Protein 6SWZ (pdb70)

Sequence (216 aa):
GAFGLVGRINARYSELGGPASWLGYPTSSELKTPDGRGRFVTFEHGSIYWTATTGPWEIPGDMLAAWGTQDYEKGSLGYPTGAAVEYNGGLRQQFEGGYVFRTSNNNQSYWVRGEISKKYAEDGIFAQLGFPTGNEKLINGGAFQEFEEKGNIYWSASTGAHVILHGDIFDAWGAKGWEQGEYGFPTSDQTAITAGGQTIDFQNGTIRQVNGRIEESR

Solvent-accessible surface area: 10144 Å² total; per-residue (Å²): 104,110,86,68,26,90,55,117,3,61,45,39,14,80,128,49,43,8,60,99,17,116,0,9,129,11,68,14,59,58,69,156,4,98,68,62,103,0,69,35,1,40,9,93,109,6,2,0,13,52,1,73,119,23,7,20,57,8,0,8,32,50,0,31,61,7,0,18,100,21,68,71,16,95,17,81,0,9,4,1,51,15,28,23,83,128,37,75,60,5,35,62,0,83,2,85,22,9,33,0,2,74,4,74,101,114,81,22,42,12,0,49,37,86,2,5,140,30,6,48,89,154,39,10,38,75,62,0,2,5,3,71,18,37,25,94,130,44,123,54,14,2,30,0,62,2,82,100,0,6,0,6,70,6,93,96,18,28,12,32,0,0,39,93,34,77,4,32,87,17,0,10,83,84,28,112,23,92,25,92,0,7,12,0,54,32,28,14,66,76,55,128,108,71,2,45,22,1,63,8,82,87,16,43,0,92,31,42,126,64,168,59,81,82,68,132

Nearest PDB structures (foldseek):
  6swz-assembly1_AAA  TM=1.005E+00  e=2.389E-44  Corynebacterium glutamicum
  6sx4-assembly2_BBB  TM=9.935E-01  e=5.314E-40  Corynebacterium glutamicum
  6sx4-assembly4_DDD  TM=9.930E-01  e=1.171E-39  Corynebacterium glutamicum
  1hxn-assembly1_A  TM=1.941E-01  e=7.232E-03  Oryctolagus cuniculus

B-factor: mean 40.19, std 11.4, range [16.93, 102.9]

Foldseek 3Di:
DDEDEDDQQVVVCVVQVHCVHPQHHWPAYWAADPVNFKIKTHGPFWIWIDGPPQTIETDGNQLQVQCPVQPHLVGQQHAWNAYFDCDPCWTWTHGPFAIWIQANVRHIHTEGDQQRVVCPDPPNCVQFPAWPYYWDADVQGIKTHGPFWIWTAHPVQTTETDGPDDQQVVCVVQPNQVGPQHDWNYHWDADPQGKIKTHGPRWIWIAHPNDIDIDD

Radius of gyration: 20.75 Å; Cα contacts (8 Å, |Δi|>4): 482; chains: 1; bounding box: 26×59×54 Å

Secondary structure (P-SEA, 3-state):
cbbbbbcaaaaaaaaacccccccccccccccccccccccccccccccccccccccbbbbcaaaaaaaacccccccccccccccccccccbbbbbccccccccccccbbbbbbcaaaaaaaccccccccccccccccccccccccccccccccccccccbbbbbccaaaaaaaaaccccccccccccccccccccccccccccbbbbbcccbbbbcc

Structure (mmCIF, N/CA/C/O backbone):
data_6SWZ
#
_entry.id   6SWZ
#
_cell.length_a   48.000
_cell.length_b   57.670
_cell.length_c   83.400
_cell.angle_alpha   90.000
_cell.angle_beta   90.000
_cell.angle_gamma   90.000
#
_symmetry.space_group_name_H-M   'P 21 21 21'
#
loop_
_entity.id
_entity.type
_entity.pdbx_description
1 polymer 'Protein PS1'
2 non-polymer GLYCEROL
3 water water
#
loop_
_atom_site.group_PDB
_atom_site.id
_atom_site.type_symbol
_atom_site.label_atom_id
_atom_site.label_alt_id
_atom_site.label_comp_id
_atom_site.label_asym_id
_atom_site.label_entity_id
_atom_site.label_seq_id
_atom_site.pdbx_PDB_ins_code
_atom_site.Cartn_x
_atom_site.Cartn_y
_atom_site.Cartn_z
_atom_site.occupancy
_atom_site.B_iso_or_equiv
_atom_site.auth_seq_id
_atom_site.auth_comp_id
_atom_site.auth_asym_id
_atom_site.auth_atom_id
_atom_site.pdbx_PDB_model_num
ATOM 1 N N . GLY A 1 37 ? 26.769 70.768 31.038 1.000 90.740 442 GLY AAA N 1
ATOM 2 C CA . GLY A 1 37 ? 26.854 70.109 29.709 1.000 89.710 442 GLY AAA CA 1
ATOM 3 C C . GLY A 1 37 ? 25.472 69.904 29.122 1.000 92.150 442 GLY AAA C 1
ATOM 4 O O . GLY A 1 37 ? 24.622 69.351 29.835 1.000 91.520 442 GLY AAA O 1
ATOM 8 N N . ALA A 1 38 ? 25.250 70.362 27.883 1.000 93.150 443 ALA AAA N 1
ATOM 9 C CA . ALA A 1 38 ? 23.971 70.245 27.142 1.000 86.110 443 ALA AAA CA 1
ATOM 10 C C . ALA A 1 38 ? 23.885 68.851 26.505 1.000 89.870 443 ALA AAA C 1
ATOM 11 O O . ALA A 1 38 ? 24.879 68.432 25.879 1.000 82.870 443 ALA AAA O 1
ATOM 18 N N . PHE A 1 39 ? 22.761 68.147 26.710 1.000 93.910 444 PHE AAA N 1
ATOM 19 C CA . PHE A 1 39 ? 22.408 66.846 26.069 1.000 90.970 444 PHE AAA CA 1
ATOM 20 C C . PHE A 1 39 ? 20.906 66.851 25.713 1.000 90.410 444 PHE AAA C 1
ATOM 21 O O . PHE A 1 39 ? 20.052 67.267 26.544 1.000 90.560 444 PHE AAA O 1
ATOM 38 N N . GLY A 1 40 ? 20.588 66.415 24.490 1.000 84.020 445 GLY AAA N 1
ATOM 39 C CA . GLY A 1 40 ? 19.214 66.273 23.966 1.000 75.070 445 GLY AAA CA 1
ATOM 40 C C . GLY A 1 40 ? 18.868 64.808 23.771 1.000 71.490 445 GLY AAA C 1
ATOM 41 O O . GLY A 1 40 ? 19.557 64.136 22.982 1.000 74.370 445 GLY AAA O 1
ATOM 45 N N . LEU A 1 41 ? 17.847 64.322 24.478 1.000 69.360 446 LEU AAA N 1
ATOM 46 C CA . LEU A 1 41 ? 17.477 62.882 24.543 1.000 59.410 446 LEU AAA CA 1
ATOM 47 C C . LEU A 1 41 ? 16.351 62.607 23.549 1.000 57.330 446 LEU AAA C 1
ATOM 48 O O . LEU A 1 41 ? 15.709 63.573 23.125 1.000 60.940 446 LEU AAA O 1
ATOM 64 N N . VAL A 1 42 ? 16.121 61.333 23.227 1.000 57.720 447 VAL AAA N 1
ATOM 65 C CA . VAL A 1 42 ? 15.121 60.872 22.218 1.000 56.730 447 VAL AAA CA 1
ATOM 66 C C . VAL A 1 42 ? 14.288 59.704 22.776 1.000 58.500 447 VAL AAA C 1
ATOM 67 O O . VAL A 1 42 ? 14.677 59.104 23.827 1.000 56.910 447 VAL AAA O 1
ATOM 80 N N . GLY A 1 43 ? 13.184 59.417 22.068 1.000 48.870 448 GLY AAA N 1
ATOM 81 C CA . GLY A 1 43 ? 12.362 58.199 22.152 1.000 42.580 448 GLY AAA CA 1
ATOM 82 C C . GLY A 1 43 ? 11.870 57.921 23.555 1.000 41.440 448 GLY AAA C 1
ATOM 83 O O . GLY A 1 43 ? 11.614 58.866 24.321 1.000 40.010 448 GLY AAA O 1
ATOM 87 N N . ARG A 1 44 ? 11.769 56.648 23.905 1.000 40.410 449 ARG AAA N 1
ATOM 88 C CA . ARG A 1 44 ? 11.030 56.235 25.120 1.000 42.060 449 ARG AAA CA 1
ATOM 89 C C . ARG A 1 44 ? 11.828 56.585 26.382 1.000 39.630 449 ARG AAA C 1
ATOM 90 O O . ARG A 1 44 ? 11.192 56.802 27.436 1.000 40.140 449 ARG AAA O 1
ATOM 111 N N . ILE A 1 45 ? 13.154 56.734 26.282 1.000 40.680 450 ILE AAA N 1
ATOM 112 C CA . ILE A 1 45 ? 14.008 57.126 27.442 1.000 39.380 450 ILE AAA CA 1
ATOM 113 C C . ILE A 1 45 ? 13.729 58.588 27.785 1.000 39.720 450 ILE AAA C 1
ATOM 114 O O . ILE A 1 45 ? 13.506 58.909 28.980 1.000 37.040 450 ILE AAA O 1
ATOM 130 N N . ASN A 1 46 ? 13.698 59.449 26.773 1.000 37.500 451 ASN AAA N 1
ATOM 131 C CA . ASN A 1 46 ? 13.349 60.876 26.981 1.000 39.120 451 ASN AAA CA 1
ATOM 132 C C . ASN A 1 46 ? 11.935 60.951 27.570 1.000 36.400 4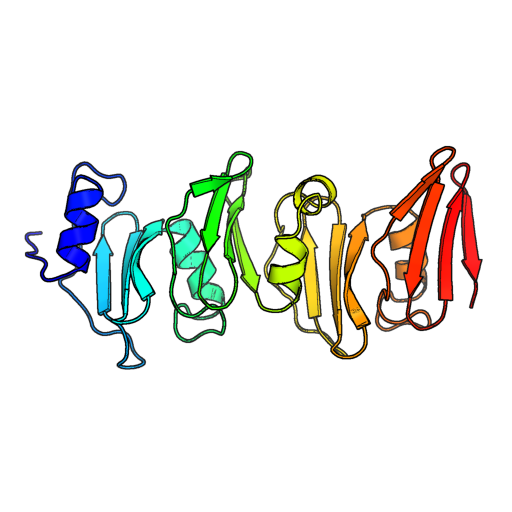51 ASN AAA C 1
ATOM 133 O O . ASN A 1 46 ? 11.701 61.714 28.541 1.000 39.470 451 ASN AAA O 1
ATOM 144 N N . ALA A 1 47 ? 11.011 60.171 27.007 1.000 36.780 452 ALA AAA N 1
ATOM 145 C CA . ALA A 1 47 ? 9.632 60.011 27.524 1.000 35.140 452 ALA AAA CA 1
ATOM 146 C C . ALA A 1 47 ? 9.691 59.732 29.034 1.000 37.340 452 ALA AAA C 1
ATOM 147 O O . ALA A 1 47 ? 9.088 60.494 29.807 1.000 39.690 452 ALA AAA O 1
ATOM 154 N N . ARG A 1 48 ? 10.430 58.706 29.448 1.000 36.920 453 ARG AAA N 1
ATOM 155 C CA . ARG A 1 48 ? 10.474 58.293 30.876 1.000 37.950 453 ARG AAA CA 1
ATOM 156 C C . ARG A 1 48 ? 11.081 59.415 31.734 1.000 37.940 453 ARG AAA C 1
ATOM 157 O O . ARG A 1 48 ? 10.610 59.648 32.886 1.000 37.640 453 ARG AAA O 1
ATOM 178 N N . TYR A 1 49 ? 12.074 60.116 31.195 1.000 41.800 454 TYR AAA N 1
ATOM 179 C CA . TYR A 1 49 ? 12.787 61.198 31.920 1.000 39.310 454 TYR AAA CA 1
ATOM 180 C C . TYR A 1 49 ? 11.763 62.280 32.225 1.000 39.820 454 TYR AAA C 1
ATOM 181 O O . TYR A 1 49 ? 11.675 62.763 33.367 1.000 38.720 454 TYR AAA O 1
ATOM 199 N N . SER A 1 50 ? 10.983 62.617 31.209 1.000 40.270 455 SER AAA N 1
ATOM 200 C CA . SER A 1 50 ? 9.907 63.627 31.306 1.000 45.510 455 SER AAA CA 1
ATOM 201 C C . SER A 1 50 ? 8.909 63.199 32.384 1.000 47.390 455 SER AAA C 1
ATOM 202 O O . SER A 1 50 ? 8.578 64.017 33.275 1.000 38.250 455 SER AAA O 1
ATOM 210 N N . GLU A 1 51 ? 8.504 61.928 32.356 1.000 46.570 456 GLU AAA N 1
ATOM 211 C CA . GLU A 1 51 ? 7.543 61.378 33.347 1.000 48.000 456 GLU AAA CA 1
ATOM 212 C C . GLU A 1 51 ? 8.076 61.592 34.759 1.000 41.760 456 GLU AAA C 1
ATOM 213 O O . GLU A 1 51 ? 7.266 61.775 35.657 1.000 52.400 456 GLU AAA O 1
ATOM 225 N N . LEU A 1 52 ? 9.392 61.600 34.944 1.000 44.180 457 LEU AAA N 1
ATOM 226 C CA . LEU A 1 52 ? 9.997 61.691 36.296 1.000 43.310 457 LEU AAA CA 1
ATOM 227 C C . LEU A 1 52 ? 10.206 63.148 36.702 1.000 45.240 457 LEU AAA C 1
ATOM 228 O O . LEU A 1 52 ? 10.579 63.370 37.852 1.000 43.740 457 LEU AAA O 1
ATOM 244 N N . GLY A 1 53 ? 9.989 64.090 35.786 1.000 44.150 458 GLY AAA N 1
ATOM 245 C CA . GLY A 1 53 ? 10.149 65.528 36.057 1.000 44.430 458 GLY AAA CA 1
ATOM 246 C C . GLY A 1 53 ? 11.435 66.075 35.477 1.000 45.430 458 GLY AAA C 1
ATOM 247 O O . GLY A 1 53 ? 11.821 67.166 35.888 1.000 48.920 458 GLY AAA O 1
ATOM 251 N N . GLY A 1 54 ? 12.083 65.340 34.570 1.000 46.710 459 GLY AAA N 1
ATOM 252 C CA . GLY A 1 54 ? 13.377 65.709 33.959 1.000 49.620 459 GLY AAA CA 1
ATOM 253 C C . GLY A 1 54 ? 14.451 66.088 34.985 1.000 48.620 459 GLY AAA C 1
ATOM 254 O O . GLY A 1 54 ? 14.609 65.438 36.020 1.000 44.890 459 GLY AAA O 1
ATOM 258 N N . PRO A 1 55 ? 15.243 67.149 34.707 1.000 50.730 460 PRO AAA N 1
ATOM 259 C CA . PRO A 1 55 ? 16.313 67.592 35.605 1.000 53.440 460 PRO AAA CA 1
ATOM 260 C C . PRO A 1 55 ? 15.925 67.834 37.067 1.000 49.800 460 PRO AAA C 1
ATOM 261 O O . PRO A 1 55 ? 16.777 67.709 37.915 1.000 49.220 460 PRO AAA O 1
ATOM 272 N N . ALA A 1 56 ? 14.671 68.195 37.318 1.000 49.230 461 ALA AAA N 1
ATOM 273 C CA . ALA A 1 56 ? 14.159 68.442 38.681 1.000 52.020 461 ALA AAA CA 1
ATOM 274 C C . ALA A 1 56 ? 14.058 67.115 39.440 1.000 49.520 461 ALA AAA C 1
ATOM 275 O O . ALA A 1 56 ? 13.965 67.143 40.670 1.000 46.890 461 ALA AAA O 1
ATOM 282 N N . SER A 1 57 ? 14.057 65.985 38.737 1.000 51.210 462 SER AAA N 1
ATOM 283 C CA . SER A 1 57 ? 13.963 64.641 39.365 1.000 49.790 462 SER AAA CA 1
ATOM 284 C C . SER A 1 57 ? 15.259 64.337 40.127 1.000 49.090 462 SER AAA C 1
ATOM 285 O O . SER A 1 57 ? 16.244 65.090 39.960 1.000 45.420 462 SER AAA O 1
ATOM 293 N N . TRP A 1 58 ? 15.259 63.269 40.933 1.000 47.780 463 TRP AAA N 1
ATOM 294 C CA . TRP A 1 58 ? 16.458 62.793 41.674 1.000 43.460 463 TRP AAA CA 1
ATOM 295 C C . TRP A 1 58 ? 17.585 62.431 40.692 1.000 41.170 463 TRP AAA C 1
ATOM 296 O O . TRP A 1 58 ? 18.757 62.480 41.099 1.000 43.290 463 TRP AAA O 1
ATOM 317 N N . LEU A 1 59 ? 17.280 62.104 39.436 1.000 36.470 464 LEU AAA N 1
ATOM 318 C CA . LEU A 1 59 ? 18.325 61.737 38.444 1.000 37.750 464 LEU AAA CA 1
ATOM 319 C C . LEU A 1 59 ? 19.306 62.905 38.211 1.000 39.930 464 LEU AAA C 1
ATOM 320 O O . LEU A 1 59 ? 20.464 62.620 37.870 1.000 38.800 464 LEU AAA O 1
ATOM 336 N N . GLY A 1 60 ? 18.865 64.163 38.358 1.000 39.990 465 GLY AAA N 1
ATOM 337 C CA . GLY A 1 60 ? 19.589 65.358 37.887 1.000 40.300 465 GLY AAA CA 1
ATOM 338 C C . GLY A 1 60 ? 19.679 65.356 36.366 1.000 44.890 465 GLY AAA C 1
ATOM 339 O O . GLY A 1 60 ? 18.896 64.631 35.735 1.000 44.770 465 GLY AAA O 1
ATOM 343 N N . TYR A 1 61 ? 20.623 66.109 35.793 1.000 43.100 466 TYR AAA N 1
ATOM 344 C CA . TYR A 1 61 ? 20.804 66.290 34.330 1.000 41.830 466 TYR AAA CA 1
ATOM 345 C C . TYR A 1 61 ? 21.386 65.035 33.699 1.000 41.740 466 TYR AAA C 1
ATOM 346 O O . TYR A 1 61 ? 22.021 64.217 34.369 1.000 44.840 466 TYR AAA O 1
ATOM 364 N N . PRO A 1 62 ? 21.190 64.872 32.377 1.000 40.870 467 PRO AAA N 1
ATOM 365 C CA . PRO A 1 62 ? 21.861 63.824 31.622 1.000 44.010 467 PRO AAA CA 1
ATOM 366 C C . PRO A 1 62 ? 23.365 64.124 31.547 1.000 46.750 467 PRO AAA C 1
ATOM 367 O O . PRO A 1 62 ? 23.738 65.267 31.562 1.000 47.870 467 PRO AAA O 1
ATOM 378 N N . THR A 1 63 ? 24.175 63.071 31.516 1.000 45.410 468 THR AAA N 1
ATOM 379 C CA . THR A 1 63 ? 25.649 63.128 31.427 1.000 43.270 468 THR AAA CA 1
ATOM 380 C C . THR A 1 63 ? 26.087 62.365 30.188 1.000 43.890 468 THR AAA C 1
ATOM 381 O O . THR A 1 63 ? 27.284 62.217 30.007 1.000 49.080 468 THR AAA O 1
ATOM 392 N N . SER A 1 64 ? 25.136 61.864 29.405 1.000 44.340 469 SER AAA N 1
ATOM 393 C CA . SER A 1 64 ? 25.391 61.196 28.109 1.000 41.460 469 SER AAA CA 1
ATOM 394 C C . SER A 1 64 ? 24.211 61.472 27.185 1.000 42.270 469 SER AAA C 1
ATOM 395 O O . SER A 1 64 ? 23.178 61.930 27.681 1.000 43.020 469 SER AAA O 1
ATOM 403 N N . SER A 1 65 ? 24.388 61.239 25.889 1.000 41.460 470 SER AAA N 1
ATOM 404 C CA . SER A 1 65 ? 23.272 61.048 24.936 1.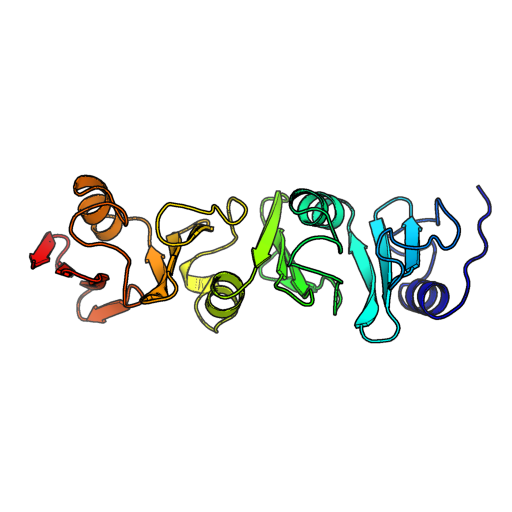000 46.150 470 SER AAA CA 1
ATOM 405 C C . SER A 1 65 ? 22.937 59.548 24.975 1.000 48.360 470 SER AAA C 1
ATOM 406 O O . SER A 1 65 ? 23.542 58.832 25.818 1.000 50.500 470 SER AAA O 1
ATOM 414 N N . GLU A 1 66 ? 21.971 59.094 24.174 1.000 48.130 471 GLU AAA N 1
ATOM 415 C CA . GLU A 1 66 ? 21.490 57.689 24.194 1.000 49.740 471 GLU AAA CA 1
ATOM 416 C C . GLU A 1 66 ? 22.600 56.784 23.686 1.000 47.270 471 GLU AAA C 1
ATOM 417 O O . GLU A 1 66 ? 23.120 57.051 22.616 1.000 47.610 471 GLU AAA O 1
ATOM 429 N N . LEU A 1 67 ? 22.922 55.747 24.446 1.000 44.570 472 LEU AAA N 1
ATOM 430 C CA . LEU A 1 67 ? 24.057 54.840 24.159 1.000 43.050 472 LEU AAA CA 1
ATOM 431 C C . LEU A 1 67 ? 23.465 53.464 23.910 1.000 43.200 472 LEU AAA C 1
ATOM 432 O O . LEU A 1 67 ? 22.377 53.188 24.469 1.000 45.010 472 LEU AAA O 1
ATOM 448 N N . LYS A 1 68 ? 24.136 52.643 23.113 1.000 40.350 473 LYS AAA N 1
ATOM 449 C CA . LYS A 1 68 ? 23.715 51.241 22.881 1.000 41.370 473 LYS AAA CA 1
ATOM 450 C C . LYS A 1 68 ? 24.310 50.385 23.989 1.000 38.700 473 LYS AAA C 1
ATOM 451 O O . LYS A 1 68 ? 25.426 50.628 24.373 1.000 44.840 473 LYS AAA O 1
ATOM 470 N N . THR A 1 69 ? 23.596 49.405 24.499 1.000 41.750 474 THR AAA N 1
ATOM 471 C CA . THR A 1 69 ? 24.198 48.440 25.446 1.000 42.420 474 THR AAA CA 1
ATOM 472 C C . THR A 1 69 ? 25.099 47.497 24.667 1.000 48.590 474 THR AAA C 1
ATOM 473 O O . THR A 1 69 ? 24.878 47.265 23.479 1.000 40.410 474 THR AAA O 1
ATOM 484 N N . PRO A 1 70 ? 26.138 46.944 25.337 1.000 52.780 475 PRO AAA N 1
ATOM 485 C CA . PRO A 1 70 ? 27.016 45.948 24.735 1.000 55.300 475 PRO AAA CA 1
ATOM 486 C C . PRO A 1 70 ? 26.290 44.874 23.913 1.000 57.870 475 PRO AAA C 1
ATOM 487 O O . PRO A 1 70 ? 26.745 44.606 22.834 1.000 65.370 475 PRO AAA O 1
ATOM 498 N N . ASP A 1 71 ? 25.169 44.337 24.406 1.000 61.460 476 ASP AAA N 1
ATOM 499 C CA . ASP A 1 71 ? 24.492 43.122 23.855 1.000 60.820 476 ASP AAA CA 1
ATOM 500 C C . ASP A 1 71 ? 23.639 43.468 22.626 1.000 63.740 476 ASP AAA C 1
ATOM 501 O O . ASP A 1 71 ? 22.912 42.579 22.135 1.000 69.070 476 ASP AAA O 1
ATOM 510 N N . GLY A 1 72 ? 23.687 44.714 22.158 1.000 61.670 477 GLY AAA N 1
ATOM 511 C CA . GLY A 1 72 ? 23.012 45.145 20.922 1.000 60.370 477 GLY AAA CA 1
ATOM 512 C C . GLY A 1 72 ? 21.498 45.037 21.000 1.000 61.840 477 GLY AAA C 1
ATOM 513 O O . GLY A 1 72 ? 20.868 45.171 19.944 1.000 68.070 477 GLY AAA O 1
ATOM 517 N N . ARG A 1 73 ? 20.925 44.827 22.188 1.000 53.510 478 ARG AAA N 1
ATOM 518 C CA . ARG A 1 73 ? 19.454 44.717 22.383 1.000 48.110 478 ARG AAA CA 1
ATOM 519 C C . ARG A 1 73 ? 18.920 46.038 22.952 1.000 45.580 478 ARG AAA C 1
ATOM 520 O O . ARG A 1 73 ? 17.818 46.408 22.609 1.000 46.200 478 ARG AAA O 1
ATOM 541 N N . GLY A 1 74 ? 19.663 46.720 23.821 1.000 40.750 479 GLY AAA N 1
ATOM 542 C CA . GLY A 1 74 ? 19.107 47.814 24.634 1.000 38.070 479 GLY AAA CA 1
ATOM 543 C C . GLY A 1 74 ? 19.707 49.167 24.305 1.000 36.420 479 GLY AAA C 1
ATOM 544 O O . GLY A 1 74 ? 20.568 49.265 23.436 1.000 37.740 479 GLY AAA O 1
ATOM 548 N N . ARG A 1 75 ? 19.232 50.188 25.002 1.000 35.050 480 ARG AAA N 1
ATOM 549 C CA . ARG A 1 75 ? 19.742 51.571 24.952 1.000 38.040 480 ARG AAA CA 1
ATOM 550 C C . ARG A 1 75 ? 19.812 52.047 26.393 1.000 35.820 480 ARG AAA C 1
ATOM 551 O O . ARG A 1 75 ? 19.049 51.508 27.210 1.000 34.700 480 ARG AAA O 1
ATOM 572 N N . PHE A 1 76 ? 20.680 53.005 26.702 1.000 34.780 481 PHE AAA N 1
ATOM 573 C CA . PHE A 1 76 ? 20.660 53.635 28.037 1.000 33.640 481 PHE AAA CA 1
ATOM 574 C C . PHE A 1 76 ? 21.165 55.063 27.945 1.000 33.450 481 PHE AAA C 1
ATOM 575 O O . PHE A 1 76 ? 21.747 55.467 26.933 1.000 35.140 481 PHE AAA O 1
ATOM 592 N N . VAL A 1 77 ? 20.879 55.811 28.993 1.000 32.240 482 VAL AAA N 1
ATOM 593 C CA . VAL A 1 77 ? 21.383 57.189 29.179 1.000 32.720 482 VAL AAA CA 1
ATOM 594 C C . VAL A 1 77 ? 21.795 57.292 30.633 1.000 35.680 482 VAL AAA C 1
ATOM 595 O O . VAL A 1 77 ? 21.084 56.735 31.487 1.000 33.170 482 VAL AAA O 1
ATOM 608 N N . THR A 1 78 ? 22.931 57.944 30.871 1.000 35.370 483 THR AAA N 1
ATOM 609 C CA . THR A 1 78 ? 23.482 58.179 32.221 1.000 37.310 483 THR AAA CA 1
ATOM 610 C C . THR A 1 78 ? 23.065 59.588 32.615 1.000 35.880 483 THR AAA C 1
ATOM 611 O O . THR A 1 78 ? 22.915 60.423 31.711 1.000 37.530 483 THR AAA O 1
ATOM 622 N N . PHE A 1 79 ? 22.887 59.797 33.913 1.000 32.900 484 PHE AAA N 1
ATOM 623 C CA . PHE A 1 79 ? 22.438 61.060 34.528 1.000 35.990 484 PHE AAA CA 1
ATOM 624 C C . PHE A 1 79 ? 23.314 61.268 35.751 1.000 38.640 484 PHE AAA C 1
ATOM 625 O O . PHE A 1 79 ? 23.999 60.336 36.146 1.000 37.810 484 PHE AAA O 1
ATOM 642 N N . GLU A 1 80 ? 23.250 62.432 36.368 1.000 40.920 485 GLU AAA N 1
ATOM 643 C CA . GLU A 1 80 ? 24.081 62.706 37.557 1.000 39.000 485 GLU AAA CA 1
ATOM 644 C C . GLU A 1 80 ? 23.902 61.582 38.584 1.000 41.700 485 GLU AAA C 1
ATOM 645 O O . GLU A 1 80 ? 24.906 61.096 39.064 1.000 43.910 485 GLU AAA O 1
ATOM 657 N N . HIS A 1 81 ? 22.681 61.167 38.924 1.000 40.660 486 HIS AAA N 1
ATOM 658 C CA . HIS A 1 81 ? 22.472 60.237 40.066 1.000 39.070 486 HIS AAA CA 1
ATOM 659 C C . HIS A 1 81 ? 21.897 58.885 39.632 1.000 36.160 486 HIS AAA C 1
ATOM 660 O O . HIS A 1 81 ? 21.416 58.150 40.505 1.000 36.340 486 HIS AAA O 1
ATOM 675 N N . GLY A 1 82 ? 22.066 58.485 38.375 1.000 33.150 487 GLY AAA N 1
ATOM 676 C CA . GLY A 1 82 ? 21.673 57.124 37.978 1.000 31.790 487 GLY AAA CA 1
ATOM 677 C C . GLY A 1 82 ? 21.536 57.029 36.488 1.000 31.380 487 GLY AAA C 1
ATOM 678 O O . GLY A 1 82 ? 22.062 57.903 35.795 1.000 30.850 487 GLY AAA O 1
ATOM 682 N N . SER A 1 83 ? 20.859 55.997 36.011 1.000 32.790 488 SER AAA N 1
ATOM 683 C CA . SER A 1 83 ? 20.744 55.709 34.564 1.000 31.930 488 SER AAA CA 1
ATOM 684 C C . SER A 1 83 ? 19.314 55.284 34.238 1.000 37.450 488 SER AAA C 1
ATOM 685 O O . SER A 1 83 ? 18.586 54.837 35.169 1.000 32.910 488 SER AAA O 1
ATOM 693 N N . ILE A 1 84 ? 18.939 55.405 32.960 1.000 32.780 489 ILE AAA N 1
ATOM 694 C CA . ILE A 1 84 ? 17.687 54.817 32.422 1.000 32.770 489 ILE AAA CA 1
ATOM 695 C C . ILE A 1 84 ? 18.088 53.811 31.362 1.000 31.640 489 ILE AAA C 1
ATOM 696 O O . ILE A 1 84 ? 18.870 54.174 30.475 1.000 32.250 489 ILE AAA O 1
ATOM 712 N N . TYR A 1 85 ? 17.539 52.609 31.465 1.000 32.020 490 TYR AAA N 1
ATOM 713 C CA . TYR A 1 85 ? 17.736 51.509 30.490 1.000 30.760 490 TYR AAA CA 1
ATOM 714 C C . TYR A 1 85 ? 16.401 51.253 29.799 1.000 34.060 490 TYR AAA C 1
ATOM 715 O O . TYR A 1 85 ? 15.335 51.555 30.368 1.000 35.150 490 TYR AAA O 1
ATOM 733 N N . TRP A 1 86 ? 16.480 50.717 28.589 1.000 33.560 491 TRP AAA N 1
ATOM 734 C CA . TRP A 1 86 ? 15.324 50.463 27.709 1.000 35.100 491 TRP AAA CA 1
ATOM 735 C C . TRP A 1 86 ? 15.626 49.263 26.819 1.000 33.490 491 TRP AAA C 1
ATOM 736 O O . TRP A 1 86 ? 16.743 49.173 26.288 1.000 31.310 491 TRP AAA O 1
ATOM 757 N N . THR A 1 87 ? 14.658 48.373 26.675 1.000 35.740 492 THR AAA N 1
ATOM 758 C CA . THR A 1 87 ? 14.556 47.486 25.502 1.000 37.460 492 THR AAA CA 1
ATOM 759 C C . THR A 1 87 ? 13.127 47.602 24.992 1.000 40.450 492 THR AAA C 1
ATOM 760 O O . THR A 1 87 ? 12.234 48.044 25.772 1.000 41.830 492 THR AAA O 1
ATOM 771 N N . ALA A 1 88 ? 12.970 47.263 23.716 1.000 38.310 493 ALA AAA N 1
ATOM 772 C CA . ALA A 1 88 ? 11.688 47.228 22.993 1.000 42.640 493 ALA AAA CA 1
ATOM 773 C C . ALA A 1 88 ? 10.678 46.433 23.835 1.000 41.880 493 ALA AAA C 1
ATOM 774 O O . ALA A 1 88 ? 9.554 46.883 23.923 1.000 46.450 493 ALA AAA O 1
ATOM 781 N N . THR A 1 89 ? 11.100 45.377 24.540 1.000 41.950 494 THR AAA N 1
ATOM 782 C CA . THR A 1 89 ? 10.183 44.433 25.230 1.000 39.760 494 THR AAA CA 1
ATOM 783 C C . THR A 1 89 ? 10.127 44.664 26.749 1.000 40.100 494 THR AAA C 1
ATOM 784 O O . THR A 1 89 ? 9.310 43.983 27.386 1.000 42.530 494 THR AAA O 1
ATOM 795 N N . THR A 1 90 ? 10.948 45.541 27.329 1.000 35.420 495 THR AAA N 1
ATOM 796 C CA . THR A 1 90 ? 10.949 45.794 28.799 1.000 35.830 495 THR AAA CA 1
ATOM 797 C C . THR A 1 90 ? 10.563 47.237 29.116 1.000 34.550 495 THR AAA C 1
ATOM 798 O O . THR A 1 90 ? 10.151 47.472 30.248 1.000 34.300 495 THR AAA O 1
ATOM 809 N N . GLY A 1 91 ? 10.716 48.161 28.171 1.000 35.190 496 GLY AAA N 1
ATOM 810 C CA . GLY A 1 91 ? 10.387 49.571 28.418 1.000 35.990 496 GLY AAA CA 1
ATOM 811 C C . GLY A 1 91 ? 11.487 50.298 29.185 1.000 35.610 496 GLY AAA C 1
ATOM 812 O O . GLY A 1 91 ? 12.503 49.715 29.529 1.000 35.760 496 GLY AAA O 1
ATOM 816 N N . PRO A 1 92 ? 11.341 51.628 29.358 1.000 34.810 497 PRO AAA N 1
ATOM 817 C CA . PRO A 1 92 ? 12.386 52.476 29.898 1.000 32.040 497 PRO AAA CA 1
ATOM 818 C C . PRO A 1 92 ? 12.228 52.626 31.411 1.000 34.140 497 PRO AAA C 1
ATOM 819 O O . PRO A 1 92 ? 11.177 52.999 31.859 1.000 31.790 497 PRO AAA O 1
ATOM 830 N N . TRP A 1 93 ? 13.305 52.369 32.148 1.000 33.620 498 TRP AAA N 1
ATOM 831 C CA . TRP A 1 93 ? 13.291 52.382 33.626 1.000 31.320 498 TRP AAA CA 1
ATOM 832 C C . TRP A 1 93 ? 14.573 53.018 34.164 1.000 32.680 498 TRP AAA C 1
ATOM 833 O O . TRP A 1 93 ? 15.689 52.626 33.740 1.000 32.960 498 TRP AAA O 1
ATOM 854 N N . GLU A 1 94 ? 14.387 53.972 35.065 1.000 31.680 499 GLU AAA N 1
ATOM 855 C CA . GLU A 1 94 ? 15.457 54.604 35.870 1.000 34.220 499 GLU AAA CA 1
ATOM 856 C C . GLU A 1 94 ? 15.890 53.633 36.978 1.000 32.620 499 GLU AAA C 1
ATOM 857 O O . GLU A 1 94 ? 15.052 52.876 37.499 1.000 33.500 499 GLU AAA O 1
ATOM 869 N N . ILE A 1 95 ? 17.192 53.638 37.249 1.000 31.780 500 ILE AAA N 1
ATOM 870 C CA . ILE A 1 95 ? 17.868 52.886 38.339 1.000 31.290 500 ILE AAA CA 1
ATOM 871 C C . ILE A 1 95 ? 18.726 53.884 39.099 1.000 33.530 500 ILE AAA C 1
ATOM 872 O O . ILE A 1 95 ? 19.600 54.525 38.501 1.000 32.510 500 ILE AAA O 1
ATOM 888 N N . PRO A 1 96 ? 18.506 54.043 40.418 1.000 33.470 501 PRO AAA N 1
ATOM 889 C CA . PRO A 1 96 ? 19.368 54.896 41.240 1.000 33.730 501 PRO AAA CA 1
ATOM 890 C C . PRO A 1 96 ? 20.810 54.380 41.225 1.000 34.890 501 PRO AAA C 1
ATOM 891 O O . PRO A 1 96 ? 20.994 53.198 41.003 1.000 35.090 501 PRO AAA O 1
ATOM 902 N N . GLY A 1 97 ? 21.774 55.288 41.441 1.000 35.390 502 GLY AAA N 1
ATOM 903 C CA . GLY A 1 97 ? 23.223 55.049 41.340 1.000 33.260 502 GLY AAA CA 1
ATOM 904 C C . GLY A 1 97 ? 23.692 53.883 42.202 1.000 32.610 502 GLY AAA C 1
ATOM 905 O O . GLY A 1 97 ? 24.451 53.045 41.713 1.000 29.390 502 GLY AAA O 1
ATOM 909 N N . ASP A 1 98 ? 23.221 53.772 43.432 1.000 31.560 503 ASP AAA N 1
ATOM 910 C CA . ASP A 1 98 ? 23.725 52.701 44.330 1.000 32.470 503 ASP AAA CA 1
ATOM 911 C C . ASP A 1 98 ? 23.247 51.335 43.817 1.000 30.490 503 ASP AAA C 1
ATOM 912 O O . ASP A 1 98 ? 24.054 50.392 43.773 1.000 33.170 503 ASP AAA O 1
ATOM 921 N N . MET A 1 99 ? 21.983 51.239 43.438 1.000 31.850 504 MET AAA N 1
ATOM 922 C CA . MET A 1 99 ? 21.367 49.996 42.908 1.000 34.290 504 MET AAA CA 1
ATOM 923 C C . MET A 1 99 ? 21.939 49.679 41.523 1.000 30.130 504 MET AAA C 1
ATOM 924 O O . MET A 1 99 ? 22.109 48.482 41.195 1.000 29.810 504 MET AAA O 1
ATOM 938 N N . LEU A 1 100 ? 22.279 50.712 40.752 1.000 31.300 505 LEU AAA N 1
ATOM 939 C CA . LEU A 1 100 ? 22.993 50.563 39.456 1.000 31.930 505 LEU AAA CA 1
ATOM 940 C C . LEU A 1 100 ? 24.378 49.920 39.677 1.000 32.980 505 LEU AAA C 1
ATOM 941 O O . LEU A 1 100 ? 24.727 48.936 38.964 1.000 30.470 505 LEU AAA O 1
ATOM 957 N N . ALA A 1 101 ? 25.145 50.389 40.666 1.000 31.900 506 ALA AAA N 1
ATOM 958 C CA . ALA A 1 101 ? 26.430 49.763 41.047 1.000 31.060 506 ALA AAA CA 1
ATOM 959 C C . ALA A 1 101 ? 26.207 48.289 41.446 1.000 30.700 506 ALA AAA C 1
ATOM 960 O O . ALA A 1 101 ? 26.965 47.407 40.927 1.000 32.990 506 ALA AAA O 1
ATOM 967 N N . ALA A 1 102 ? 25.224 48.000 42.315 1.000 29.160 507 ALA AAA N 1
ATOM 968 C CA . ALA A 1 102 ? 24.941 46.615 42.794 1.000 29.000 507 ALA AAA CA 1
ATOM 969 C C . ALA A 1 102 ? 24.601 45.721 41.593 1.000 27.540 507 ALA AAA C 1
ATOM 970 O O . ALA A 1 102 ? 25.110 44.586 41.488 1.000 25.990 507 ALA AAA O 1
ATOM 977 N N . TRP A 1 103 ? 23.801 46.237 40.668 1.000 29.680 508 TRP AAA N 1
ATOM 978 C CA . TRP A 1 103 ? 23.431 45.526 39.409 1.000 29.190 508 TRP AAA CA 1
ATOM 979 C C . TRP A 1 103 ? 24.715 45.205 38.628 1.000 28.710 508 TRP AAA C 1
ATOM 980 O O . TRP A 1 103 ? 24.822 44.089 38.086 1.000 25.980 508 TRP AAA O 1
ATOM 1001 N N . GLY A 1 104 ? 25.673 46.143 38.660 1.000 32.680 509 GLY AAA N 1
ATOM 1002 C CA . GLY A 1 104 ? 27.021 46.064 38.069 1.000 31.330 509 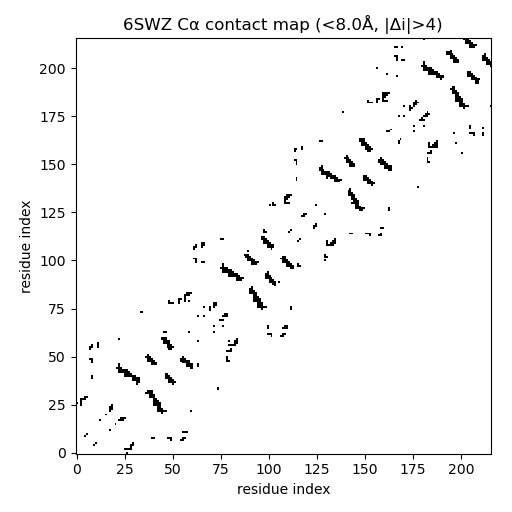GLY AAA CA 1
ATOM 1003 C C . GLY A 1 104 ? 27.835 44.896 38.589 1.000 32.230 509 GLY AAA C 1
ATOM 1004 O O . GLY A 1 104 ? 28.620 44.362 37.806 1.000 31.790 509 GLY AAA O 1
ATOM 1008 N N . THR A 1 105 ? 27.677 44.502 39.858 1.000 31.900 510 THR AAA N 1
ATOM 1009 C CA . THR A 1 105 ? 28.486 43.406 40.457 1.000 31.140 510 THR AAA CA 1
ATOM 1010 C C . THR A 1 105 ? 28.156 42.071 39.786 1.000 31.570 510 THR AAA C 1
ATOM 1011 O O . THR A 1 105 ? 29.015 41.192 39.850 1.000 35.510 510 THR AAA O 1
ATOM 1022 N N . GLN A 1 106 ? 27.012 41.904 39.128 1.000 28.790 511 GLN AAA N 1
ATOM 1023 C CA . GLN A 1 106 ? 26.799 40.679 38.289 1.000 29.310 511 GLN AAA CA 1
ATOM 1024 C C . GLN A 1 106 ? 26.776 41.071 36.802 1.000 32.050 511 GLN AAA C 1
ATOM 1025 O O . GLN A 1 106 ? 26.278 40.299 35.983 1.000 32.570 511 GLN AAA O 1
ATOM 1039 N N . ASP A 1 107 ? 27.294 42.254 36.487 1.000 32.750 512 ASP AAA N 1
ATOM 1040 C CA . ASP A 1 107 ? 27.557 42.746 35.110 1.000 36.090 512 ASP AAA CA 1
ATOM 1041 C C . ASP A 1 107 ? 26.271 43.236 34.444 1.000 32.720 512 ASP AAA C 1
ATOM 1042 O O . ASP A 1 107 ? 26.090 43.028 33.204 1.000 33.120 512 ASP AAA O 1
ATOM 1051 N N . TYR A 1 108 ? 25.449 43.953 35.199 1.000 29.400 513 TYR AAA N 1
ATOM 1052 C CA . TYR A 1 108 ? 24.318 44.718 34.637 1.000 32.070 513 TYR AAA CA 1
ATOM 1053 C C . TYR A 1 108 ? 23.446 43.798 33.768 1.000 33.060 513 TYR AAA C 1
ATOM 1054 O O . TYR A 1 108 ? 23.220 42.616 34.127 1.000 31.170 513 TYR AAA O 1
ATOM 1072 N N . GLU A 1 109 ? 23.012 44.314 32.612 1.000 31.350 514 GLU AAA N 1
ATOM 1073 C CA . GLU A 1 109 ? 22.075 43.623 31.703 1.000 31.340 514 GLU AAA CA 1
ATOM 1074 C C . GLU A 1 109 ? 22.728 42.370 31.121 1.000 30.660 514 GLU AAA C 1
ATOM 1075 O O . GLU A 1 109 ? 21.990 41.497 30.658 1.000 35.040 514 GLU AAA O 1
ATOM 1087 N N . LYS A 1 110 ? 24.046 42.274 31.117 1.000 31.930 515 LYS AAA N 1
ATOM 1088 C CA . LYS A 1 110 ? 24.759 41.099 30.557 1.000 35.150 515 LYS AAA CA 1
ATOM 1089 C C . LYS A 1 110 ? 24.644 39.929 31.540 1.000 37.370 515 LYS AAA C 1
ATOM 1090 O O . LYS A 1 110 ? 24.814 38.776 31.093 1.000 30.660 515 LYS AAA O 1
ATOM 1109 N N . GLY A 1 111 ? 24.366 40.205 32.822 1.000 36.190 516 GLY AAA N 1
ATOM 1110 C CA . GLY A 1 111 ? 24.197 39.146 33.841 1.000 33.070 516 GLY AAA CA 1
ATOM 1111 C C . GLY A 1 111 ? 22.798 38.569 33.783 1.000 32.030 516 GLY AAA C 1
ATOM 1112 O O . GLY A 1 111 ? 21.977 39.162 33.057 1.000 29.640 516 GLY AAA O 1
ATOM 1116 N N . SER A 1 112 ? 22.516 37.517 34.567 1.000 29.450 517 SER AAA N 1
ATOM 1117 C CA . SER A 1 112 ? 21.216 36.800 34.604 1.000 31.850 517 SER AAA CA 1
ATOM 1118 C C . SER A 1 112 ? 20.093 37.726 35.097 1.000 33.040 517 SER AAA C 1
ATOM 1119 O O . SER A 1 112 ? 18.941 37.433 34.774 1.000 30.550 517 SER AAA O 1
ATOM 1127 N N . LEU A 1 113 ? 20.387 38.816 35.818 1.000 30.880 518 LEU AAA N 1
ATOM 1128 C CA . LEU A 1 113 ? 19.338 39.801 36.191 1.000 29.260 518 LEU AAA CA 1
ATOM 1129 C C . LEU A 1 113 ? 18.714 40.456 34.938 1.000 30.240 518 LEU AAA C 1
ATOM 1130 O O . LEU A 1 113 ? 17.556 40.892 35.026 1.000 29.020 518 LEU AAA O 1
ATOM 1146 N N . GLY A 1 114 ? 19.438 40.555 33.825 1.000 32.620 519 GLY AAA N 1
ATOM 1147 C CA . GLY A 1 114 ? 18.947 41.252 32.622 1.000 28.920 519 GLY AAA CA 1
ATOM 1148 C C . GLY A 1 114 ? 18.543 42.682 32.936 1.000 32.000 519 GLY AAA C 1
ATOM 1149 O O . GLY A 1 114 ? 19.176 43.325 33.824 1.000 30.890 519 GLY AAA O 1
ATOM 1153 N N . TYR A 1 115 ? 17.484 43.150 32.287 1.000 28.830 520 TYR AAA N 1
ATOM 1154 C CA . TYR A 1 115 ? 17.031 44.554 32.294 1.000 29.020 520 TYR AAA CA 1
ATOM 1155 C C . TYR A 1 115 ? 16.016 44.806 33.401 1.000 30.030 520 TYR AAA C 1
ATOM 1156 O O . TYR A 1 115 ? 15.244 43.928 33.809 1.000 30.470 520 TYR AAA O 1
ATOM 1174 N N . PRO A 1 116 ? 15.912 46.062 33.874 1.000 27.780 521 PRO AAA N 1
ATOM 1175 C CA . PRO A 1 116 ? 14.875 46.416 34.826 1.000 29.220 521 PRO AAA CA 1
ATOM 1176 C C . PRO A 1 116 ? 13.536 46.312 34.080 1.000 31.200 521 PRO AAA C 1
ATOM 1177 O O . PRO A 1 116 ? 13.492 46.604 32.864 1.000 30.670 521 PRO AAA O 1
ATOM 1188 N N . THR A 1 117 ? 12.493 45.907 34.802 1.000 28.850 522 THR AAA N 1
ATOM 1189 C CA . THR A 1 117 ? 11.114 45.709 34.290 1.000 30.890 522 THR AAA CA 1
ATOM 1190 C C . THR A 1 117 ? 10.143 46.547 35.127 1.000 31.300 522 THR AAA C 1
ATOM 1191 O O . THR A 1 117 ? 8.958 46.386 34.976 1.000 33.200 522 THR AAA O 1
ATOM 1202 N N . GLY A 1 118 ? 10.642 47.390 36.021 1.000 31.800 523 GLY AAA N 1
ATOM 1203 C CA . GLY A 1 118 ? 9.794 48.288 36.807 1.000 29.130 523 GLY AAA CA 1
ATOM 1204 C C . GLY A 1 118 ? 10.661 49.315 37.490 1.000 32.230 523 GLY AAA C 1
ATOM 1205 O O . GLY A 1 118 ? 11.907 49.278 37.281 1.000 31.060 523 GLY AAA O 1
ATOM 1209 N N . ALA A 1 119 ? 10.030 50.196 38.261 1.000 31.210 524 ALA AAA N 1
ATOM 1210 C CA . ALA A 1 119 ? 10.682 51.261 39.045 1.000 32.040 524 ALA AAA CA 1
ATOM 1211 C C . ALA A 1 119 ? 11.154 50.716 40.393 1.000 33.710 524 ALA AAA C 1
ATOM 1212 O O . ALA A 1 119 ? 10.587 49.728 40.917 1.000 31.790 524 ALA AAA O 1
ATOM 1219 N N . ALA A 1 120 ? 12.138 51.397 40.952 1.000 36.740 525 ALA AAA N 1
ATOM 1220 C CA . ALA A 1 120 ? 12.595 51.219 42.339 1.000 38.620 525 ALA AAA CA 1
ATOM 1221 C C . ALA A 1 120 ? 11.569 51.889 43.247 1.000 35.490 525 ALA AAA C 1
ATOM 1222 O O . ALA A 1 120 ? 11.441 53.119 43.202 1.000 33.520 525 ALA AAA O 1
ATOM 1229 N N . VAL A 1 121 ? 10.840 51.113 44.036 1.000 36.600 526 VAL AAA N 1
ATOM 1230 C CA . VAL A 1 121 ? 9.700 51.654 44.840 1.000 39.160 526 VAL AAA CA 1
ATOM 1231 C C . VAL A 1 121 ? 9.968 51.418 46.327 1.000 37.400 526 VAL AAA C 1
ATOM 1232 O O . VAL A 1 121 ? 10.701 50.452 46.639 1.000 33.240 526 VAL AAA O 1
ATOM 1245 N N . GLU A 1 122 ? 9.385 52.256 47.193 1.000 34.450 527 GLU AAA N 1
ATOM 1246 C CA . GLU A 1 122 ? 9.613 52.186 48.655 1.000 36.500 527 GLU AAA CA 1
ATOM 1247 C C . GLU A 1 122 ? 9.255 50.768 49.104 1.000 33.260 527 GLU AAA C 1
ATOM 1248 O O . GLU A 1 122 ? 8.233 50.262 48.705 1.000 35.050 527 GLU AAA O 1
ATOM 1260 N N . TYR A 1 123 ? 10.122 50.139 49.880 1.000 36.090 528 TYR AAA N 1
ATOM 1261 C CA . TYR A 1 123 ? 9.966 48.727 50.287 1.000 35.330 528 TYR AAA CA 1
ATOM 1262 C C . TYR A 1 123 ? 10.604 48.569 51.664 1.000 32.340 528 TYR AAA C 1
ATOM 1263 O O . TYR A 1 123 ? 11.843 48.576 51.755 1.000 33.000 528 TYR AAA O 1
ATOM 1281 N N . ASN A 1 124 ? 9.786 48.561 52.713 1.000 35.640 529 ASN AAA N 1
ATOM 1282 C CA . ASN A 1 124 ? 10.264 48.285 54.094 1.000 34.700 529 ASN AAA CA 1
ATOM 1283 C C . ASN A 1 124 ? 11.402 49.228 54.477 1.000 35.080 529 ASN AAA C 1
ATOM 1284 O O . ASN A 1 124 ? 12.401 48.748 55.038 1.000 33.590 529 ASN AAA O 1
ATOM 1295 N N . GLY A 1 125 ? 11.268 50.516 54.160 1.000 37.260 530 GLY AAA N 1
ATOM 1296 C CA . GLY A 1 125 ? 12.255 51.544 54.533 1.000 38.450 530 GLY AAA CA 1
ATOM 1297 C C . GLY A 1 125 ? 13.444 51.546 53.591 1.000 42.370 530 GLY AAA C 1
ATOM 1298 O O . GLY A 1 125 ? 14.402 52.278 53.861 1.000 44.000 530 GLY AAA O 1
ATOM 1302 N N . GLY A 1 126 ? 13.393 50.747 52.525 1.000 38.940 531 GLY AAA N 1
ATOM 1303 C CA . GLY A 1 126 ? 14.381 50.787 51.439 1.000 35.190 531 GLY AAA CA 1
ATOM 1304 C C . GLY A 1 126 ? 13.689 50.931 50.096 1.000 34.780 531 GLY AAA C 1
ATOM 1305 O O . GLY A 1 126 ? 12.603 51.489 50.058 1.000 35.950 531 GLY AAA O 1
ATOM 1309 N N . LEU A 1 127 ? 14.299 50.390 49.0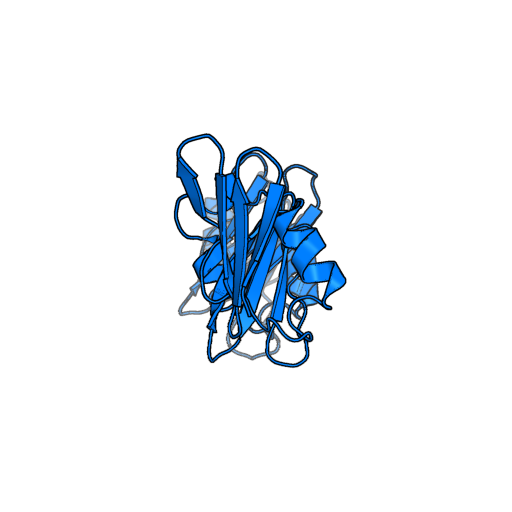41 1.000 33.840 532 LEU AAA N 1
ATOM 1310 C CA . LEU A 1 127 ? 13.750 50.331 47.661 1.000 34.100 532 LEU AAA CA 1
ATOM 1311 C C . LEU A 1 127 ? 13.870 48.895 47.157 1.000 32.550 532 LEU AAA C 1
ATOM 1312 O O . LEU A 1 127 ? 14.829 48.217 47.550 1.000 32.350 532 LEU AAA O 1
ATOM 1328 N N . ARG A 1 128 ? 12.895 48.467 46.353 1.000 32.350 533 ARG AAA N 1
ATOM 1329 C CA . ARG A 1 128 ? 12.934 47.190 45.612 1.000 32.680 533 ARG AAA CA 1
ATOM 1330 C C . ARG A 1 128 ? 12.669 47.526 44.149 1.000 28.290 533 ARG AAA C 1
ATOM 1331 O O . ARG A 1 128 ? 11.777 48.319 43.897 1.000 29.680 533 ARG AAA O 1
ATOM 1352 N N . GLN A 1 129 ? 13.458 46.969 43.241 1.000 27.500 534 GLN AAA N 1
ATOM 1353 C CA . GLN A 1 129 ? 13.284 47.158 41.783 1.000 28.420 534 GLN AAA CA 1
ATOM 1354 C C . GLN A 1 129 ? 13.344 45.784 41.129 1.000 28.120 534 GLN AAA C 1
ATOM 1355 O O . GLN A 1 129 ? 14.312 45.027 41.378 1.000 28.300 534 GLN AAA O 1
ATOM 1369 N N . GLN A 1 130 ? 12.349 45.503 40.307 1.000 28.890 535 GLN AAA N 1
ATOM 1370 C CA . GLN A 1 130 ? 12.268 44.228 39.584 1.000 30.630 535 GLN AAA CA 1
ATOM 1371 C C . GLN A 1 130 ? 13.058 44.295 38.277 1.000 32.980 535 GLN AAA C 1
ATOM 1372 O O . GLN A 1 130 ? 13.017 45.313 37.537 1.000 28.210 535 GLN AAA O 1
ATOM 1386 N N . PHE A 1 131 ? 13.735 43.188 38.007 1.000 28.910 536 PHE AAA N 1
ATOM 1387 C CA . PHE A 1 131 ? 14.535 42.965 36.800 1.000 29.170 536 PHE AAA CA 1
ATOM 1388 C C . PHE A 1 131 ? 13.992 41.679 36.181 1.000 30.020 536 PHE AAA C 1
ATOM 1389 O O . PHE A 1 131 ? 13.345 40.903 36.910 1.000 31.360 536 PHE AAA O 1
ATOM 1406 N N . GLU A 1 132 ? 14.277 41.443 34.909 1.000 27.380 537 GLU AAA N 1
ATOM 1407 C CA . GLU A 1 132 ? 13.850 40.203 34.207 1.000 30.200 537 GLU AAA CA 1
ATOM 1408 C C . GLU A 1 132 ? 14.223 38.948 35.019 1.000 30.290 537 GLU AAA C 1
ATOM 1409 O O . GLU A 1 132 ? 13.473 37.970 34.967 1.000 35.070 537 GLU AAA O 1
ATOM 1421 N N . GLY A 1 133 ? 15.370 38.944 35.696 1.000 29.940 538 GLY AAA N 1
ATOM 1422 C CA . GLY A 1 133 ? 15.949 37.728 36.302 1.000 30.130 538 GLY AAA CA 1
ATOM 1423 C C . GLY A 1 133 ? 15.963 37.799 37.817 1.000 28.670 538 GLY AAA C 1
ATOM 1424 O O . GLY A 1 133 ? 16.594 36.948 38.430 1.000 27.450 538 GLY AAA O 1
ATOM 1428 N N . GLY A 1 134 ? 15.303 38.786 38.417 1.000 26.820 539 GLY AAA N 1
ATOM 1429 C CA . GLY A 1 134 ? 15.261 38.894 39.886 1.000 25.760 539 GLY AAA CA 1
ATOM 1430 C C . GLY A 1 134 ? 14.962 40.309 40.326 1.000 27.410 539 GLY AAA C 1
ATOM 1431 O O . GLY A 1 134 ? 14.178 40.993 39.632 1.000 26.600 539 GLY AAA O 1
ATOM 1435 N N . TYR A 1 135 ? 15.583 40.727 41.433 1.000 27.940 540 TYR AAA N 1
ATOM 1436 C CA . TYR A 1 135 ? 15.363 42.032 42.096 1.000 30.660 540 TYR AAA CA 1
ATOM 1437 C C . TYR A 1 135 ? 16.687 42.610 42.589 1.000 29.180 540 TYR AAA C 1
ATOM 1438 O O . TYR A 1 135 ? 17.663 41.892 42.878 1.000 28.740 540 TYR AAA O 1
ATOM 1456 N N . VAL A 1 136 ? 16.684 43.934 42.664 1.000 28.520 541 VAL AAA N 1
ATOM 1457 C CA . VAL A 1 136 ? 17.768 44.751 43.245 1.000 28.670 541 VAL AAA CA 1
ATOM 1458 C C . VAL A 1 136 ? 17.129 45.579 44.362 1.000 28.780 541 VAL AAA C 1
ATOM 1459 O O . VAL A 1 136 ? 16.032 46.105 44.180 1.000 28.450 541 VAL AAA O 1
ATOM 1472 N N . PHE A 1 137 ? 17.829 45.702 45.474 1.000 31.800 542 PHE AAA N 1
ATOM 1473 C CA . PHE A 1 137 ? 17.328 46.346 46.705 1.000 33.060 542 PHE AAA CA 1
ATOM 1474 C C . PHE A 1 137 ? 18.278 47.462 47.103 1.000 32.170 542 PHE AAA C 1
ATOM 1475 O O . PHE A 1 137 ? 19.471 47.246 47.081 1.000 34.090 542 PHE AAA O 1
ATOM 1492 N N . ARG A 1 138 ? 17.726 48.588 47.529 1.000 35.380 543 ARG AAA N 1
ATOM 1493 C CA . ARG A 1 138 ? 18.355 49.432 48.569 1.000 33.540 543 ARG AAA CA 1
ATOM 1494 C C . ARG A 1 138 ? 17.832 48.921 49.916 1.000 31.970 543 ARG AAA C 1
ATOM 1495 O O . ARG A 1 138 ? 16.603 48.805 50.105 1.000 35.340 543 ARG AAA O 1
ATOM 1516 N N . THR A 1 139 ? 18.738 48.615 50.824 1.000 34.150 544 THR AAA N 1
ATOM 1517 C CA . THR A 1 139 ? 18.408 48.102 52.174 1.000 38.750 544 THR AAA CA 1
ATOM 1518 C C . THR A 1 139 ? 18.094 49.312 53.062 1.000 40.780 544 THR AAA C 1
ATOM 1519 O O . THR A 1 139 ? 18.311 50.468 52.605 1.000 46.390 544 THR AAA O 1
ATOM 1530 N N . SER A 1 140 ? 17.534 49.074 54.246 1.000 45.730 545 SER AAA N 1
ATOM 1531 C CA . SER A 1 140 ? 17.212 50.139 55.236 1.000 47.490 545 SER AAA CA 1
ATOM 1532 C C . SER A 1 140 ? 18.523 50.668 55.832 1.000 47.700 545 SER AAA C 1
ATOM 1533 O O . SER A 1 140 ? 18.511 51.822 56.300 1.000 56.410 545 SER AAA O 1
ATOM 1541 N N . ASN A 1 141 ? 19.622 49.893 55.748 1.000 48.360 546 ASN AAA N 1
ATOM 1542 C CA . ASN A 1 141 ? 20.984 50.341 56.175 1.000 46.410 546 ASN AAA CA 1
ATOM 1543 C C . ASN A 1 141 ? 21.775 50.960 55.002 1.000 43.900 546 ASN AAA C 1
ATOM 1544 O O . ASN A 1 141 ? 23.013 51.051 55.100 1.000 43.840 546 ASN AAA O 1
ATOM 1555 N N A ASN A 1 142 ? 21.072 51.416 53.957 0.500 47.820 547 ASN AAA N 1
ATOM 1556 N N B ASN A 1 142 ? 21.079 51.387 53.940 0.500 46.860 547 ASN AAA N 1
ATOM 1557 C CA A ASN A 1 142 ? 21.619 52.176 52.798 0.500 46.320 547 ASN AAA CA 1
ATOM 1558 C CA B ASN A 1 142 ? 21.633 52.175 52.801 0.500 44.780 547 ASN AAA CA 1
ATOM 1559 C C A ASN A 1 142 ? 22.752 51.406 52.103 0.500 43.190 547 ASN AAA C 1
ATOM 1560 C C B ASN A 1 142 ? 22.763 51.405 52.104 0.500 42.330 547 ASN AAA C 1
ATOM 1561 O O A ASN A 1 142 ? 23.715 52.042 51.673 0.500 43.160 547 ASN AAA O 1
ATOM 1562 O O B ASN A 1 142 ? 23.728 52.037 51.674 0.500 42.310 547 ASN AAA O 1
ATOM 1583 N N . GLN A 1 143 ? 22.631 50.086 52.003 1.000 42.150 548 GLN AAA N 1
ATOM 1584 C CA . GLN A 1 143 ? 23.517 49.225 51.194 1.000 41.350 548 GLN AAA CA 1
ATOM 1585 C C . GLN A 1 143 ? 22.677 48.714 50.026 1.000 36.610 548 GLN AAA C 1
ATOM 1586 O O . GLN A 1 143 ? 21.461 48.963 49.988 1.000 37.280 548 GLN AAA O 1
ATOM 1600 N N . SER A 1 144 ? 23.282 48.032 49.079 1.000 33.060 549 SER AAA N 1
ATOM 1601 C CA . SER A 1 144 ? 22.536 47.607 47.885 1.000 32.870 549 SER AAA CA 1
ATOM 1602 C C . SER A 1 144 ? 22.987 46.207 47.496 1.000 26.830 549 SER AAA C 1
ATOM 1603 O O . SER A 1 144 ? 24.173 45.984 47.408 1.000 31.910 549 SER AAA O 1
ATOM 1611 N N . TYR A 1 145 ? 22.053 45.318 47.252 1.000 25.490 550 TYR AAA N 1
ATOM 1612 C CA . TYR A 1 145 ? 22.324 43.904 46.914 1.000 28.640 550 TYR AAA CA 1
ATOM 1613 C C . TYR A 1 145 ? 21.281 43.442 45.912 1.000 28.770 550 TYR AAA C 1
ATOM 1614 O O . TYR A 1 145 ? 20.178 44.015 45.878 1.000 31.030 550 TYR AAA O 1
ATOM 1632 N N . TRP A 1 146 ? 21.584 42.387 45.174 1.000 29.010 551 TRP AAA N 1
ATOM 1633 C CA . TRP A 1 146 ? 20.607 41.786 44.241 1.000 28.200 551 TRP AAA CA 1
A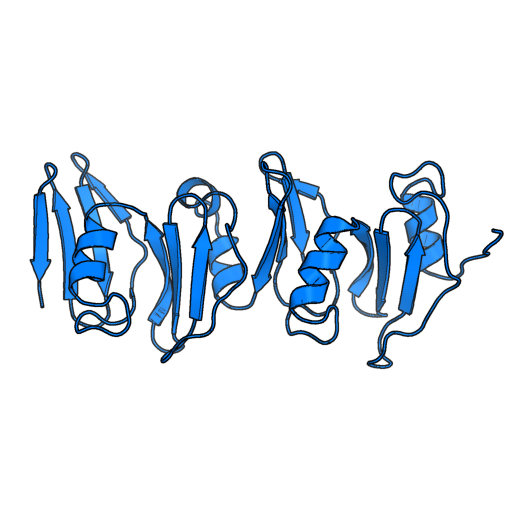TOM 1634 C C . TRP A 1 146 ? 20.201 40.404 44.741 1.000 29.180 551 TRP AAA C 1
ATOM 1635 O O . TRP A 1 146 ? 20.936 39.808 45.562 1.000 32.270 551 TRP AAA O 1
ATOM 1656 N N . VAL A 1 147 ? 19.042 39.939 44.282 1.000 28.480 552 VAL AAA N 1
ATOM 1657 C CA . VAL A 1 147 ? 18.585 38.536 44.474 1.000 30.530 552 VAL AAA CA 1
ATOM 1658 C C . VAL A 1 147 ? 18.176 38.037 43.099 1.000 30.820 552 VAL AAA C 1
ATOM 1659 O O . VAL A 1 147 ? 17.654 38.866 42.343 1.000 29.310 552 VAL AAA O 1
ATOM 1672 N N . ARG A 1 148 ? 18.414 36.768 42.779 1.000 28.380 553 ARG AAA N 1
ATOM 1673 C CA . ARG A 1 148 ? 18.164 36.264 41.405 1.000 30.080 553 ARG AAA CA 1
ATOM 1674 C C . ARG A 1 148 ? 17.606 34.837 41.410 1.000 31.340 553 ARG AAA C 1
ATOM 1675 O O . ARG A 1 148 ? 17.638 34.155 42.453 1.000 29.770 553 ARG AAA O 1
ATOM 1696 N N . GLY A 1 149 ? 17.151 34.396 40.243 1.000 29.020 554 GLY AAA N 1
ATOM 1697 C CA . GLY A 1 149 ? 16.682 33.019 40.012 1.000 31.070 554 GLY AAA CA 1
ATOM 1698 C C . GLY A 1 149 ? 15.645 32.547 41.026 1.000 31.420 554 GLY AAA C 1
ATOM 1699 O O . GLY A 1 149 ? 14.752 33.313 41.370 1.000 36.860 554 GLY AAA O 1
ATOM 1703 N N . GLU A 1 150 ? 15.773 31.298 41.468 1.000 28.640 555 GLU AAA N 1
ATOM 1704 C CA . GLU A 1 150 ? 14.839 30.587 42.366 1.000 30.360 555 GLU AAA CA 1
ATOM 1705 C C . GLU A 1 150 ? 14.877 31.198 43.773 1.000 28.720 555 GLU AAA C 1
ATOM 1706 O O . GLU A 1 150 ? 13.845 31.184 44.464 1.000 29.830 555 GLU AAA O 1
ATOM 1718 N N . ILE A 1 151 ? 16.032 31.676 44.205 1.000 27.960 556 ILE AAA N 1
ATOM 1719 C CA . ILE A 1 151 ? 16.145 32.333 45.541 1.000 30.230 556 ILE AAA CA 1
ATOM 1720 C C . ILE A 1 151 ? 15.308 33.615 45.516 1.000 27.100 556 ILE AAA C 1
ATOM 1721 O O . ILE A 1 151 ? 14.575 33.821 46.497 1.000 27.260 556 ILE AAA O 1
ATOM 1737 N N . SER A 1 152 ? 15.396 34.426 44.454 1.000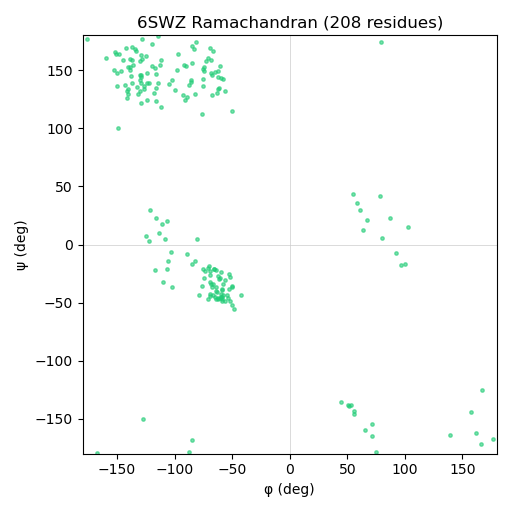 27.310 557 SER AAA N 1
ATOM 1738 C CA . SER A 1 152 ? 14.526 35.629 44.238 1.000 29.390 557 SER AAA CA 1
ATOM 1739 C C . SER A 1 152 ? 13.050 35.253 44.411 1.000 29.680 557 SER AAA C 1
ATOM 1740 O O . SER A 1 152 ? 12.331 35.911 45.141 1.000 29.710 557 SER AAA O 1
ATOM 1748 N N . LYS A 1 153 ? 12.619 34.216 43.709 1.000 32.340 558 LYS AAA N 1
ATOM 1749 C CA . LYS A 1 153 ? 11.209 33.778 43.701 1.000 35.450 558 LYS AAA CA 1
ATOM 1750 C C . LYS A 1 153 ? 10.776 33.445 45.130 1.000 33.030 558 LYS AAA C 1
ATOM 1751 O O . LYS A 1 153 ? 9.653 33.856 45.525 1.000 34.360 558 LYS AAA O 1
ATOM 1770 N N . LYS A 1 154 ? 11.600 32.712 45.870 1.000 31.590 559 LYS AAA N 1
ATOM 1771 C CA . LYS A 1 154 ? 11.273 32.387 47.279 1.000 31.430 559 LYS AAA CA 1
ATOM 1772 C C . LYS A 1 154 ? 11.230 33.678 48.095 1.000 30.250 559 LYS AAA C 1
ATOM 1773 O O . LYS A 1 154 ? 10.293 33.871 48.874 1.000 33.460 559 LYS AAA O 1
ATOM 1792 N N . TYR A 1 155 ? 12.222 34.543 47.939 1.000 30.440 5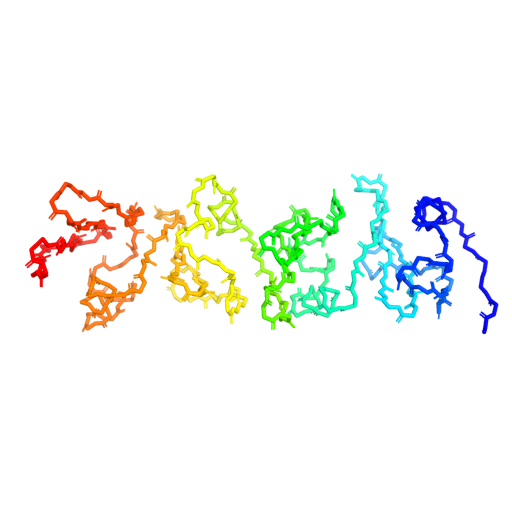60 TYR AAA N 1
ATOM 1793 C CA . TYR A 1 155 ? 12.329 35.778 48.753 1.000 29.290 560 TYR AAA CA 1
ATOM 1794 C C . TYR A 1 155 ? 11.098 36.677 48.527 1.000 30.470 560 TYR AAA C 1
ATOM 1795 O O . TYR A 1 155 ? 10.711 37.418 49.468 1.000 29.930 560 TYR AAA O 1
ATOM 1813 N N . ALA A 1 156 ? 10.482 36.615 47.345 1.000 28.000 561 ALA AAA N 1
ATOM 1814 C CA . ALA A 1 156 ? 9.352 37.487 46.946 1.000 30.590 561 ALA AAA CA 1
ATOM 1815 C C . ALA A 1 156 ? 7.997 36.974 47.493 1.000 32.480 561 ALA AAA C 1
ATOM 1816 O O . ALA A 1 156 ? 7.011 37.731 47.435 1.000 35.260 561 ALA AAA O 1
ATOM 1823 N N . GLU A 1 157 ? 7.921 35.734 47.978 1.000 29.560 562 GLU AAA N 1
ATOM 1824 C CA . GLU A 1 157 ? 6.698 35.141 48.566 1.000 31.770 562 GLU AAA CA 1
ATOM 1825 C C . GLU A 1 157 ? 6.279 35.927 49.809 1.000 31.230 562 GLU AAA C 1
ATOM 1826 O O . GLU A 1 157 ? 7.158 36.453 50.518 1.000 30.370 562 GLU AAA O 1
ATOM 1838 N N . ASP A 1 158 ? 4.968 36.051 49.999 1.000 33.470 563 ASP AAA N 1
ATOM 1839 C CA . ASP A 1 158 ? 4.397 36.804 51.138 1.000 38.220 563 ASP AAA CA 1
ATOM 1840 C C . ASP A 1 158 ? 4.859 36.126 52.433 1.000 36.490 563 ASP AAA C 1
ATOM 1841 O O . ASP A 1 158 ? 4.813 34.886 52.498 1.000 30.460 563 ASP AAA O 1
ATOM 1850 N N . GLY A 1 159 ? 5.309 36.932 53.394 1.000 39.050 564 GLY AAA N 1
ATOM 1851 C CA . GLY A 1 159 ? 5.715 36.470 54.737 1.000 37.860 564 GLY AAA CA 1
ATOM 1852 C C . GLY A 1 159 ? 7.214 36.267 54.827 1.000 36.600 564 GLY AAA C 1
ATOM 1853 O O . GLY A 1 159 ? 7.719 36.172 55.961 1.000 34.760 564 GLY AAA O 1
ATOM 1857 N N . ILE A 1 160 ? 7.918 36.169 53.684 1.000 33.900 565 ILE AAA N 1
ATOM 1858 C CA . ILE A 1 160 ? 9.349 35.751 53.701 1.000 33.590 565 ILE AAA CA 1
ATOM 1859 C C . ILE A 1 160 ? 10.189 36.956 54.120 1.000 32.760 565 ILE AAA C 1
ATOM 1860 O O . ILE A 1 160 ? 11.043 36.794 55.016 1.000 28.970 565 ILE AAA O 1
ATOM 1876 N N . PHE A 1 161 ? 9.915 38.152 53.602 1.000 30.820 566 PHE AAA N 1
ATOM 1877 C CA . PHE A 1 161 ? 10.698 39.330 54.051 1.000 31.430 566 PHE AAA CA 1
ATOM 1878 C C . PHE A 1 161 ? 10.553 39.495 55.571 1.000 31.910 566 PHE AAA C 1
ATOM 1879 O O . PHE A 1 161 ? 11.563 39.844 56.220 1.000 31.110 566 PHE AAA O 1
ATOM 1896 N N . ALA A 1 162 ? 9.337 39.351 56.103 1.000 35.910 567 ALA AAA N 1
ATOM 1897 C CA . ALA A 1 162 ? 9.023 39.466 57.552 1.000 39.580 567 ALA AAA CA 1
ATOM 1898 C C . ALA A 1 162 ? 9.952 38.538 58.344 1.000 36.690 567 ALA AAA C 1
ATOM 1899 O O . ALA A 1 162 ? 10.480 38.949 59.376 1.000 36.400 567 ALA AAA O 1
ATOM 1906 N N . GLN A 1 163 ? 10.222 37.362 57.797 1.000 36.860 568 GLN AAA N 1
ATOM 1907 C CA . GLN A 1 163 ? 11.116 36.348 58.399 1.000 38.260 568 GLN AAA CA 1
ATOM 1908 C C . GLN A 1 163 ? 12.603 36.703 58.246 1.000 39.220 568 GLN AAA C 1
ATOM 1909 O O . GLN A 1 163 ? 13.356 36.370 59.148 1.000 34.800 568 GLN AAA O 1
ATOM 1923 N N . LEU A 1 164 ? 13.041 37.321 57.144 1.000 34.570 569 LEU AAA N 1
ATOM 1924 C CA . LEU A 1 164 ? 14.488 37.372 56.791 1.000 32.840 569 LEU AAA CA 1
ATOM 1925 C C . LEU A 1 164 ? 15.068 38.787 56.937 1.000 30.870 569 LEU AAA C 1
ATOM 1926 O O . LEU A 1 164 ? 16.277 38.904 57.177 1.000 27.530 569 LEU AAA O 1
ATOM 1942 N N . GLY A 1 165 ? 14.276 39.825 56.691 1.000 30.380 570 GLY AAA N 1
ATOM 1943 C CA . GLY A 1 165 ? 14.822 41.179 56.491 1.000 32.720 570 GLY AAA CA 1
ATOM 1944 C C . GLY A 1 165 ? 15.549 41.268 55.157 1.000 34.080 570 GLY AAA C 1
ATOM 1945 O O . GLY A 1 165 ? 15.400 40.318 54.312 1.000 31.400 570 GLY AAA O 1
ATOM 1949 N N . PHE A 1 166 ? 16.351 42.318 54.987 1.000 35.600 571 PHE AAA N 1
ATOM 1950 C CA . PHE A 1 166 ? 17.085 42.579 53.730 1.000 35.790 571 PHE AAA CA 1
ATOM 1951 C C . PHE A 1 166 ? 18.209 41.574 53.536 1.000 33.940 571 PHE AAA C 1
ATOM 1952 O O . PHE A 1 166 ? 18.717 40.986 54.485 1.000 34.170 571 PHE AAA O 1
ATOM 1969 N N . PRO A 1 167 ? 18.688 41.419 52.289 1.000 35.190 572 PRO AAA N 1
ATOM 1970 C CA . PRO A 1 167 ? 19.929 40.680 52.032 1.000 36.000 572 PRO AAA CA 1
ATOM 1971 C C . PRO A 1 167 ? 21.069 41.424 52.728 1.000 35.870 572 PRO AAA C 1
ATOM 1972 O O . PRO A 1 167 ? 20.973 42.636 52.861 1.000 32.840 572 PRO AAA O 1
ATOM 1983 N N . THR A 1 168 ? 22.090 40.687 53.175 1.000 34.990 573 THR AAA N 1
ATOM 1984 C CA . THR A 1 168 ? 23.361 41.250 53.708 1.000 34.400 573 THR AAA CA 1
ATOM 1985 C C . THR A 1 168 ? 24.476 40.988 52.703 1.000 34.940 573 THR AAA C 1
ATOM 1986 O O . THR A 1 168 ? 25.647 41.316 52.998 1.000 33.370 573 THR AAA O 1
ATOM 1997 N N . GLY A 1 169 ? 24.125 40.419 51.548 1.000 34.240 574 GLY AAA N 1
ATOM 1998 C CA . GLY A 1 169 ? 25.081 40.171 50.462 1.000 32.220 574 GLY AAA CA 1
ATOM 1999 C C . GLY A 1 169 ? 24.366 39.605 49.256 1.000 30.230 574 GLY AAA C 1
ATOM 2000 O O . GLY A 1 169 ? 23.167 39.320 49.353 1.000 30.140 574 GLY AAA O 1
ATOM 2004 N N . ASN A 1 170 ? 25.107 39.401 48.179 1.000 28.280 575 ASN AAA N 1
ATOM 2005 C CA . ASN A 1 170 ? 24.586 38.836 46.911 1.000 28.950 575 ASN AAA CA 1
ATOM 2006 C C . ASN A 1 170 ? 24.608 37.311 46.999 1.000 28.770 575 ASN AAA C 1
ATOM 2007 O O . ASN A 1 170 ? 25.135 36.765 47.992 1.000 29.650 575 ASN AAA O 1
ATOM 2018 N N . GLU A 1 171 ? 23.997 36.641 46.024 1.000 30.090 576 GLU AAA N 1
ATOM 2019 C CA . GLU A 1 171 ? 23.967 35.160 45.992 1.000 32.450 576 GLU AAA CA 1
ATOM 2020 C C . GLU A 1 171 ? 25.392 34.608 45.947 1.000 33.350 576 GLU AAA C 1
ATOM 2021 O O . GLU A 1 171 ? 26.234 35.210 45.299 1.000 30.480 576 GLU AAA O 1
ATOM 2033 N N . LYS A 1 172 ? 25.648 33.485 46.622 1.000 36.970 577 LYS AAA N 1
ATOM 2034 C CA . LYS A 1 172 ? 26.943 32.769 46.529 1.000 35.800 577 LYS AAA CA 1
ATOM 2035 C C . LYS A 1 172 ? 26.706 31.396 45.913 1.000 34.460 577 LYS AAA C 1
ATOM 2036 O O . LYS A 1 172 ? 25.896 30.657 46.469 1.000 37.890 577 LYS AAA O 1
ATOM 2055 N N . LEU A 1 173 ? 27.379 31.067 44.812 1.000 36.090 578 LEU AAA N 1
ATOM 2056 C CA . LEU A 1 173 ? 27.329 29.700 44.236 1.000 35.190 578 LEU AAA CA 1
ATOM 2057 C C . LEU A 1 173 ? 28.189 28.793 45.110 1.000 34.420 578 LEU AAA C 1
ATOM 2058 O O . LEU A 1 173 ? 29.267 29.220 45.509 1.000 33.730 578 LEU AAA O 1
ATOM 2074 N N . ILE A 1 174 ? 27.715 27.595 45.431 1.000 36.280 579 ILE AAA N 1
ATOM 2075 C CA . ILE A 1 174 ? 28.492 26.609 46.245 1.000 37.400 579 ILE AAA CA 1
ATOM 2076 C C . ILE A 1 174 ? 28.391 25.233 45.578 1.000 38.170 579 ILE AAA C 1
ATOM 2077 O O . ILE A 1 174 ? 27.552 25.041 44.706 1.000 35.960 579 ILE AAA O 1
ATOM 2093 N N . ASN A 1 175 ? 29.214 24.298 46.030 1.000 40.530 580 ASN AAA N 1
ATOM 2094 C CA . ASN A 1 175 ? 29.095 22.863 45.676 1.000 40.800 580 ASN AAA CA 1
ATOM 2095 C C . ASN A 1 175 ? 27.646 22.405 45.916 1.000 39.310 580 ASN AAA C 1
ATOM 2096 O O . ASN A 1 175 ? 27.202 22.466 47.082 1.000 40.850 580 ASN AAA O 1
ATOM 2107 N N . GLY A 1 176 ? 26.926 22.025 44.853 1.000 36.010 581 GLY AAA N 1
ATOM 2108 C CA . GLY A 1 176 ? 25.553 21.483 44.913 1.000 37.220 581 GLY AAA CA 1
ATOM 2109 C C . GLY A 1 176 ? 24.476 22.515 44.587 1.000 39.030 581 GLY AAA C 1
ATOM 2110 O O . GLY A 1 176 ? 23.340 22.102 44.323 1.000 41.070 581 GLY AAA O 1
ATOM 2114 N N . GLY A 1 177 ? 24.777 23.820 44.613 1.000 37.820 582 GLY AAA N 1
ATOM 2115 C CA . GLY A 1 177 ? 23.736 24.835 44.371 1.000 37.770 582 GLY AAA CA 1
ATOM 2116 C C . GLY A 1 177 ? 24.178 26.236 44.735 1.000 34.260 582 GLY AAA C 1
ATOM 2117 O O . GLY A 1 177 ? 25.177 26.693 44.169 1.000 34.400 582 GLY AAA O 1
ATOM 2121 N N . ALA A 1 178 ? 23.415 26.919 45.591 1.000 33.980 583 ALA AAA N 1
ATOM 2122 C CA . ALA A 1 178 ? 23.624 28.348 45.930 1.000 33.100 583 ALA AAA CA 1
ATOM 2123 C C . ALA A 1 178 ? 22.948 28.654 47.256 1.000 30.920 583 ALA AAA C 1
ATOM 2124 O O . ALA A 1 178 ? 22.058 27.887 47.654 1.000 33.000 583 ALA AAA O 1
ATOM 2131 N N . PHE A 1 179 ? 23.359 29.746 47.889 1.000 28.500 584 PHE AAA N 1
ATOM 2132 C CA . PHE A 1 179 ? 22.698 30.290 49.096 1.000 29.920 584 PHE AAA CA 1
ATOM 2133 C C . PHE A 1 179 ? 22.940 31.787 49.129 1.000 27.710 584 PHE AAA C 1
ATOM 2134 O O . PHE A 1 179 ? 23.760 32.291 48.343 1.000 30.360 584 PHE AAA O 1
ATOM 2151 N N . GLN A 1 180 ? 22.178 32.461 49.979 1.000 28.690 585 GLN AAA N 1
ATOM 2152 C CA . GLN A 1 180 ? 22.282 33.917 50.163 1.000 28.900 585 GLN AAA CA 1
ATOM 2153 C C . GLN A 1 180 ? 21.984 34.252 51.616 1.000 30.520 585 GLN AAA C 1
ATOM 2154 O O . GLN A 1 180 ? 21.209 33.543 52.264 1.000 31.150 585 GLN AAA O 1
ATOM 2168 N N . GLU A 1 181 ? 22.612 35.307 52.094 1.000 31.500 586 GLU AAA N 1
ATOM 2169 C CA . GLU A 1 181 ? 22.511 35.716 53.506 1.000 31.620 586 GLU AAA CA 1
ATOM 2170 C C . GLU A 1 181 ? 21.606 36.935 53.603 1.000 29.370 586 GLU AAA C 1
ATOM 2171 O O . GLU A 1 181 ? 21.758 37.844 52.772 1.000 27.630 586 GLU AAA O 1
ATOM 2183 N N . PHE A 1 182 ? 20.745 36.951 54.616 1.000 27.430 587 PHE AAA N 1
ATOM 2184 C CA . PHE A 1 182 ? 19.808 38.058 54.946 1.000 28.260 587 PHE AAA CA 1
ATOM 2185 C C . PHE A 1 182 ? 19.986 38.416 56.435 1.000 30.300 587 PHE AAA C 1
ATOM 2186 O O . PHE A 1 182 ? 20.697 37.700 57.141 1.000 29.220 587 PHE AAA O 1
ATOM 2203 N N A GLU A 1 183 ? 19.370 39.513 56.883 0.500 31.700 588 GLU AAA N 1
ATOM 2204 N N B GLU A 1 183 ? 19.336 39.466 56.924 0.500 31.570 588 GLU AAA N 1
ATOM 2205 C CA A GLU A 1 183 ? 19.480 40.012 58.284 0.500 32.690 588 GLU AAA CA 1
ATOM 2206 C CA B GLU A 1 183 ? 19.600 39.989 58.294 0.500 32.630 588 GLU AAA CA 1
ATOM 2207 C C A GLU A 1 183 ? 19.332 38.827 59.248 0.500 32.900 588 GLU AAA C 1
ATOM 2208 C C B GLU A 1 183 ? 19.228 38.947 59.360 0.500 33.130 588 GLU AAA C 1
ATOM 2209 O O A GLU A 1 183 ? 20.249 38.597 60.068 0.500 32.630 588 GLU AAA O 1
ATOM 2210 O O B GLU A 1 183 ? 19.877 38.977 60.433 0.500 33.670 588 GLU AAA O 1
ATOM 2233 N N . LYS A 1 184 ? 18.230 38.082 59.113 1.000 32.550 589 LYS AAA N 1
ATOM 2234 C CA . LYS A 1 184 ? 17.712 37.158 60.160 1.000 32.390 589 LYS AAA CA 1
ATOM 2235 C C . LYS A 1 184 ? 17.810 35.686 59.714 1.000 35.210 589 LYS AAA C 1
ATOM 2236 O O . LYS A 1 184 ? 17.479 34.780 60.511 1.000 31.210 589 LYS AAA O 1
ATOM 2255 N N . GLY A 1 185 ? 18.348 35.406 58.528 1.000 33.200 590 GLY AAA N 1
ATOM 2256 C CA . GLY A 1 185 ? 18.523 34.005 58.117 1.000 31.190 590 GLY AAA CA 1
ATOM 2257 C C . GLY A 1 185 ? 19.072 33.921 56.725 1.000 29.250 590 GLY AAA C 1
ATOM 2258 O O . GLY A 1 185 ? 19.468 34.984 56.180 1.000 28.200 590 GLY AAA O 1
ATOM 2262 N N . ASN A 1 186 ? 19.032 32.720 56.162 1.000 27.250 591 ASN AAA N 1
ATOM 2263 C CA . ASN A 1 186 ? 19.572 32.426 54.818 1.000 30.420 591 ASN AAA CA 1
ATOM 2264 C C . ASN A 1 186 ? 18.504 31.727 53.996 1.000 29.620 591 ASN AAA C 1
ATOM 2265 O O . ASN A 1 186 ? 17.565 31.133 54.585 1.000 27.850 591 ASN AAA O 1
ATOM 2276 N N . ILE A 1 187 ? 18.687 31.778 52.681 1.000 30.420 592 ILE AAA N 1
ATOM 2277 C CA . ILE A 1 187 ? 17.993 30.883 51.713 1.000 32.640 592 ILE AAA CA 1
ATOM 2278 C C . ILE A 1 187 ? 19.062 30.019 51.029 1.000 31.450 592 ILE AAA C 1
ATOM 2279 O O . ILE A 1 187 ? 20.068 30.558 50.584 1.000 30.760 592 ILE AAA O 1
ATOM 2295 N N . TYR A 1 188 ? 18.784 28.732 50.924 1.000 28.880 593 TYR AAA N 1
ATOM 2296 C CA . TYR A 1 188 ? 19.601 27.704 50.255 1.000 29.520 593 TYR AAA CA 1
ATOM 2297 C C . TYR A 1 188 ? 18.799 27.166 49.081 1.000 27.440 593 TYR AAA C 1
ATOM 2298 O O . TYR A 1 188 ? 17.581 27.060 49.182 1.000 31.520 593 TYR AAA O 1
ATOM 2316 N N . TRP A 1 189 ? 19.486 26.795 48.013 1.000 31.020 594 TRP AAA N 1
ATOM 2317 C CA . TRP A 1 189 ? 18.843 26.210 46.816 1.000 32.340 594 TRP AAA CA 1
ATOM 2318 C C . TRP A 1 189 ? 19.738 25.118 46.222 1.000 31.660 594 TRP AAA C 1
ATOM 2319 O O . TRP A 1 189 ? 20.941 25.285 46.194 1.000 28.390 594 TRP AAA O 1
ATOM 2340 N N . SER A 1 190 ? 19.144 24.001 45.823 1.000 32.270 595 SER AAA N 1
ATOM 2341 C CA . SER A 1 190 ? 19.764 23.040 44.888 1.000 34.840 595 SER AAA CA 1
ATOM 2342 C C . SER A 1 190 ? 18.654 22.653 43.938 1.000 37.010 595 SER AAA C 1
ATOM 2343 O O . SER A 1 190 ? 17.482 22.881 44.284 1.000 35.840 595 SER AAA O 1
ATOM 2351 N N . ALA A 1 191 ? 19.007 22.148 42.768 1.000 39.170 596 ALA AAA N 1
ATOM 2352 C CA . ALA A 1 191 ? 18.013 21.791 41.737 1.000 41.390 596 ALA AAA CA 1
ATOM 2353 C C . ALA A 1 191 ? 17.075 20.749 42.337 1.000 38.770 596 ALA AAA C 1
ATOM 2354 O O . ALA A 1 191 ? 15.883 20.875 42.137 1.000 43.330 596 ALA AAA O 1
ATOM 2361 N N . SER A 1 192 ? 17.593 19.812 43.120 1.000 41.110 597 SER AAA N 1
ATOM 2362 C CA . SER A 1 192 ? 16.789 18.711 43.700 1.000 42.450 597 SER AAA CA 1
ATOM 2363 C C . SER A 1 192 ? 15.907 19.212 44.852 1.000 42.460 597 SER AAA C 1
ATOM 2364 O O . SER A 1 192 ? 14.847 18.618 45.037 1.000 42.500 597 SER AAA O 1
ATOM 2372 N N . THR A 1 193 ? 16.288 20.257 45.598 1.000 41.260 598 THR AAA N 1
ATOM 2373 C CA . THR A 1 193 ? 15.600 20.606 46.876 1.000 37.090 598 THR AAA CA 1
ATOM 2374 C C . THR A 1 193 ? 14.719 21.850 46.744 1.000 37.390 598 THR AAA C 1
ATOM 2375 O O . THR A 1 193 ? 13.820 22.028 47.598 1.000 34.820 598 THR AAA O 1
ATOM 2386 N N . GLY A 1 194 ? 14.960 22.701 45.752 1.000 37.700 599 GLY AAA N 1
ATOM 2387 C CA . GLY A 1 194 ? 14.296 24.017 45.686 1.000 34.850 599 GLY AAA CA 1
ATOM 2388 C C . GLY A 1 194 ? 14.894 24.988 46.691 1.000 36.310 599 GLY AAA C 1
ATOM 2389 O O . GLY A 1 194 ? 15.881 24.629 47.373 1.000 37.430 599 GLY AAA O 1
ATOM 2393 N N . ALA A 1 195 ? 14.352 26.206 46.741 1.000 34.090 600 ALA AAA N 1
ATOM 2394 C CA . ALA A 1 195 ? 14.835 27.318 47.579 1.000 34.660 600 ALA AAA CA 1
ATOM 2395 C C . ALA A 1 195 ? 14.095 27.270 48.923 1.000 34.110 600 ALA AAA C 1
ATOM 2396 O O . ALA A 1 195 ? 12.864 27.298 48.937 1.000 35.400 600 ALA AAA O 1
ATOM 2403 N N . HIS A 1 196 ? 14.823 27.207 50.028 1.000 33.360 601 HIS AAA N 1
ATOM 2404 C CA . HIS A 1 196 ? 14.187 27.091 51.363 1.000 33.000 601 HIS AAA CA 1
ATOM 2405 C C . HIS A 1 196 ? 14.904 27.970 52.365 1.000 31.040 601 HIS AAA C 1
ATOM 2406 O O . HIS A 1 196 ? 16.075 28.203 52.227 1.000 32.440 601 HIS AAA O 1
ATOM 2421 N N . VAL A 1 197 ? 14.137 28.420 53.335 1.000 33.650 602 VAL AAA N 1
ATOM 2422 C CA . VAL A 1 197 ? 14.492 29.475 54.311 1.000 32.070 602 VAL AAA CA 1
ATOM 2423 C C . VAL A 1 197 ? 14.901 28.778 55.595 1.000 31.210 602 VAL AAA C 1
ATOM 2424 O O . VAL A 1 197 ? 14.172 27.850 56.000 1.000 35.440 602 VAL AAA O 1
ATOM 2437 N N . ILE A 1 198 ? 16.022 29.201 56.178 1.000 32.050 603 ILE AAA N 1
ATOM 2438 C CA . ILE A 1 198 ? 16.450 28.796 57.547 1.000 33.360 603 ILE AAA CA 1
ATOM 2439 C C . ILE A 1 198 ? 16.857 30.062 58.294 1.000 32.830 603 ILE AAA C 1
ATOM 2440 O O . ILE A 1 198 ? 17.492 30.944 57.698 1.000 35.260 603 ILE AAA O 1
ATOM 2456 N N . LEU A 1 199 ? 16.421 30.168 59.540 1.000 34.150 604 LEU AAA N 1
ATOM 2457 C CA . LEU A 1 199 ? 16.661 31.364 60.370 1.000 34.090 604 LEU AAA CA 1
ATOM 2458 C C . LEU A 1 199 ? 17.974 31.183 61.122 1.000 33.240 604 LEU AAA C 1
ATOM 2459 O O . LEU A 1 199 ? 18.370 30.028 61.344 1.000 31.710 604 LEU AAA O 1
ATOM 2475 N N . HIS A 1 200 ? 18.630 32.288 61.478 1.000 33.420 605 HIS AAA N 1
ATOM 2476 C CA . HIS A 1 200 ? 19.739 32.292 62.470 1.000 35.600 605 HIS AAA CA 1
ATOM 2477 C C . HIS A 1 200 ? 19.198 31.720 63.772 1.000 34.250 605 HIS AAA C 1
ATOM 2478 O O . HIS A 1 200 ? 18.033 31.929 64.031 1.000 34.010 605 HIS AAA O 1
ATOM 2493 N N . GLY A 1 201 ? 20.002 30.946 64.491 1.000 35.820 606 GLY AAA N 1
ATOM 2494 C CA . GLY A 1 201 ? 19.657 30.447 65.833 1.000 35.030 606 GLY AAA CA 1
ATOM 2495 C C . GLY A 1 201 ? 20.073 29.002 66.017 1.000 35.590 606 GLY AAA C 1
ATOM 2496 O O . GLY A 1 201 ? 20.857 28.492 65.200 1.000 34.440 606 GLY AAA O 1
ATOM 2500 N N . ASP A 1 202 ? 19.541 28.346 67.044 1.000 34.320 607 ASP AAA N 1
ATOM 2501 C CA . ASP A 1 202 ? 20.101 27.062 67.536 1.000 35.990 607 ASP AAA CA 1
ATOM 2502 C C . ASP A 1 202 ? 19.913 25.982 66.462 1.000 32.140 607 ASP AAA C 1
ATOM 2503 O O . ASP A 1 202 ? 20.779 25.120 66.365 1.000 33.590 607 ASP AAA O 1
ATOM 2512 N N . ILE A 1 203 ? 18.835 26.003 65.685 1.000 32.810 608 ILE AAA N 1
ATOM 2513 C CA . ILE A 1 203 ? 18.635 24.960 64.632 1.000 34.470 608 ILE AAA CA 1
ATOM 2514 C C . ILE A 1 203 ? 19.725 25.155 63.579 1.000 33.280 608 ILE AAA C 1
ATOM 2515 O O . ILE A 1 203 ? 20.367 24.148 63.196 1.000 30.940 608 ILE AAA O 1
ATOM 2531 N N . PHE A 1 204 ? 19.990 26.405 63.190 1.000 34.320 609 PHE AAA N 1
ATOM 2532 C CA . PHE A 1 204 ? 21.042 26.748 62.197 1.000 37.820 609 PHE AAA CA 1
ATOM 2533 C C . PHE A 1 204 ? 22.423 26.287 62.710 1.000 38.000 609 PHE AAA C 1
ATOM 2534 O O . PHE A 1 204 ? 23.201 25.668 61.941 1.000 35.510 609 PHE AAA O 1
ATOM 2551 N N . ASP A 1 205 ? 22.724 26.582 63.982 1.000 37.260 610 ASP AAA N 1
ATOM 2552 C CA . ASP A 1 205 ? 24.008 26.253 64.655 1.000 38.750 610 ASP AAA CA 1
ATOM 2553 C C . ASP A 1 205 ? 24.173 24.732 64.750 1.000 37.620 610 ASP AAA C 1
ATOM 2554 O O . ASP A 1 205 ? 25.294 24.256 64.518 1.000 39.390 610 ASP AAA O 1
ATOM 2563 N N . ALA A 1 206 ? 23.104 23.996 65.042 1.000 32.610 611 ALA AAA N 1
ATOM 2564 C CA . ALA A 1 206 ? 23.131 22.516 65.122 1.000 34.600 611 ALA AAA CA 1
ATOM 2565 C C . ALA A 1 206 ? 23.486 21.931 63.750 1.000 34.150 611 ALA AAA C 1
ATOM 2566 O O . ALA A 1 206 ? 24.260 20.972 63.666 1.000 33.360 611 ALA AAA O 1
ATOM 2573 N N . TRP A 1 207 ? 22.935 22.506 62.697 1.000 33.740 612 TRP AAA N 1
ATOM 2574 C CA . TRP A 1 207 ? 23.227 22.105 61.299 1.000 34.950 612 TRP AAA CA 1
ATOM 2575 C C . TRP A 1 207 ? 24.667 22.500 60.959 1.000 36.180 612 TRP AAA C 1
ATOM 2576 O O . TRP A 1 207 ? 25.374 21.653 60.384 1.000 33.860 612 TRP AAA O 1
ATOM 2597 N N . GLY A 1 208 ? 25.090 23.699 61.375 1.000 38.860 613 GLY AAA N 1
ATOM 2598 C CA . GLY A 1 208 ? 26.471 24.201 61.217 1.000 40.370 613 GLY AAA CA 1
ATOM 2599 C C . GLY A 1 208 ? 27.509 23.271 61.841 1.000 41.160 613 GLY AAA C 1
ATOM 2600 O O . GLY A 1 208 ? 28.496 22.944 61.165 1.000 37.710 613 GLY AAA O 1
ATOM 2604 N N . ALA A 1 209 ? 27.296 22.833 63.078 1.000 35.920 614 ALA AAA N 1
ATOM 2605 C CA . ALA A 1 209 ? 28.164 21.842 63.749 1.000 35.910 614 ALA AAA CA 1
ATOM 2606 C C . ALA A 1 209 ? 28.317 20.610 62.861 1.000 35.110 614 ALA AAA C 1
ATOM 2607 O O . ALA A 1 209 ? 29.309 19.945 63.039 1.000 38.790 614 ALA AAA O 1
ATOM 2614 N N . LYS A 1 210 ? 27.385 20.286 61.964 1.000 37.190 615 LYS AAA N 1
ATOM 2615 C CA . LYS A 1 210 ? 27.550 19.108 61.053 1.000 39.270 615 LYS AAA CA 1
ATOM 2616 C C . LYS A 1 210 ? 27.860 19.549 59.607 1.000 36.130 615 LYS AAA C 1
ATOM 2617 O O . LYS A 1 210 ? 27.654 18.753 58.695 1.000 36.280 615 LYS AAA O 1
ATOM 2636 N N . GLY A 1 211 ? 28.335 20.777 59.411 1.000 37.620 616 GLY AAA N 1
ATOM 2637 C CA . GLY A 1 211 ? 28.857 21.263 58.117 1.000 38.570 616 GLY AAA CA 1
ATOM 2638 C C . GLY A 1 211 ? 27.778 21.836 57.218 1.000 39.180 616 GLY AAA C 1
ATOM 2639 O O . GLY A 1 211 ? 27.974 21.840 55.989 1.000 42.320 616 GLY AAA O 1
ATOM 2643 N N . TRP A 1 212 ? 26.655 22.273 57.784 1.000 35.950 617 TRP AAA N 1
ATOM 2644 C CA . TRP A 1 212 ? 25.539 22.842 56.999 1.000 32.370 617 TRP AAA CA 1
ATOM 2645 C C . TRP A 1 212 ? 25.286 21.954 55.772 1.000 35.440 617 TRP AAA C 1
ATOM 2646 O O . TRP A 1 212 ? 25.283 20.698 55.899 1.000 30.550 617 TRP AAA O 1
ATOM 2667 N N . GLU A 1 213 ? 25.107 22.575 54.601 1.000 33.600 618 GLU AAA N 1
ATOM 2668 C CA . GLU A 1 213 ? 24.553 21.900 53.401 1.000 34.680 618 GLU AAA CA 1
ATOM 2669 C C . GLU A 1 213 ? 25.541 20.869 52.844 1.000 34.580 618 GLU AAA C 1
ATOM 2670 O O . GLU A 1 213 ? 25.079 20.003 52.093 1.000 38.840 618 GLU AAA O 1
ATOM 2682 N N . GLN A 1 214 ? 26.841 20.986 53.123 1.000 37.310 619 GLN AAA N 1
ATOM 2683 C CA . GLN A 1 214 ? 27.880 20.066 52.576 1.000 38.540 619 GLN AAA CA 1
ATOM 2684 C C . GLN A 1 214 ? 27.973 18.824 53.461 1.000 41.010 619 GLN AAA C 1
ATOM 2685 O O . GLN A 1 214 ? 28.571 17.845 52.996 1.000 43.880 619 GLN AAA O 1
ATOM 2699 N N . GLY A 1 215 ? 27.442 18.894 54.687 1.000 42.300 620 GLY AAA N 1
ATOM 2700 C CA . GLY A 1 215 ? 27.527 17.827 55.704 1.000 40.660 620 GLY AAA CA 1
ATOM 2701 C C . GLY A 1 215 ? 26.433 16.797 55.517 1.000 41.630 620 GLY AAA C 1
ATOM 2702 O O . GLY A 1 215 ? 25.749 16.850 54.492 1.000 38.270 620 GLY AAA O 1
ATOM 2706 N N . GLU A 1 216 ? 26.238 15.911 56.498 1.000 42.210 621 GLU AAA N 1
ATOM 2707 C CA . GLU A 1 216 ? 25.403 14.682 56.340 1.000 46.130 621 GLU AAA CA 1
ATOM 2708 C C . GLU A 1 216 ? 23.902 15.018 56.199 1.000 38.310 621 GLU AAA C 1
ATOM 2709 O O . GLU A 1 216 ? 23.178 14.235 55.590 1.000 39.960 621 GLU AAA O 1
ATOM 2721 N N . TYR A 1 217 ? 23.437 16.142 56.728 1.000 39.230 622 TYR AAA N 1
ATOM 2722 C CA . TYR A 1 217 ? 22.027 16.587 56.591 1.000 36.950 622 TYR AAA CA 1
ATOM 2723 C C . TYR A 1 217 ? 21.740 16.956 55.133 1.000 36.890 622 TYR AAA C 1
ATOM 2724 O O . TYR A 1 217 ? 20.608 16.752 54.662 1.000 38.300 622 TYR AAA O 1
ATOM 2742 N N . GLY A 1 218 ? 22.729 17.542 54.460 1.000 36.980 623 GLY AAA N 1
ATOM 2743 C CA . GLY A 1 218 ? 22.553 18.099 53.109 1.000 36.330 623 GLY AAA CA 1
ATOM 2744 C C . GLY A 1 218 ? 21.714 19.360 53.155 1.000 33.920 623 GLY AAA C 1
ATOM 2745 O O . GLY A 1 218 ? 21.710 20.035 54.231 1.000 31.020 623 GLY AAA O 1
ATOM 2749 N N . PHE A 1 219 ? 21.046 19.681 52.039 1.000 33.450 624 PHE AAA N 1
ATOM 2750 C CA . PHE A 1 219 ? 20.304 20.960 51.849 1.000 34.520 624 PHE AAA CA 1
ATOM 2751 C C . PHE A 1 219 ? 18.987 20.933 52.629 1.000 33.430 624 PHE AAA C 1
ATOM 2752 O O . PHE A 1 219 ? 18.398 19.867 52.807 1.000 35.390 624 PHE AAA O 1
ATOM 2769 N N . PRO A 1 220 ? 18.459 22.098 53.084 1.000 34.460 625 PRO AAA N 1
ATOM 2770 C CA . PRO A 1 220 ? 17.091 22.167 53.600 1.000 33.980 625 PRO AAA CA 1
ATOM 2771 C C . PRO A 1 220 ? 16.066 21.800 52.511 1.000 36.680 625 PRO AAA C 1
ATOM 2772 O O . PRO A 1 220 ? 16.187 22.267 51.371 1.000 37.980 625 PRO AAA O 1
ATOM 2783 N N . THR A 1 221 ? 15.095 20.947 52.856 1.000 34.920 626 THR AAA N 1
ATOM 2784 C CA . THR A 1 221 ? 14.037 20.489 51.920 1.000 38.770 626 THR AAA CA 1
ATOM 2785 C C . THR A 1 221 ? 12.713 21.182 52.264 1.000 38.810 626 THR AAA C 1
ATOM 2786 O O . THR A 1 221 ? 11.834 21.200 51.423 1.000 40.250 626 THR AAA O 1
ATOM 2797 N N . SER A 1 222 ? 12.625 21.795 53.435 1.000 37.680 627 SER AAA N 1
ATOM 2798 C CA . SER A 1 222 ? 11.449 22.564 53.883 1.000 39.790 627 SER AAA CA 1
ATOM 2799 C C . SER A 1 222 ? 11.952 23.919 54.353 1.000 36.530 627 SER AAA C 1
ATOM 2800 O O . SER A 1 222 ? 13.165 24.047 54.580 1.000 34.690 627 SER AAA O 1
ATOM 2808 N N . ASP A 1 223 ? 11.041 24.876 54.464 1.000 36.040 628 ASP AAA N 1
ATOM 2809 C CA . ASP A 1 223 ? 11.287 26.152 55.162 1.000 36.390 628 ASP AAA CA 1
ATOM 2810 C C . ASP A 1 223 ? 11.268 25.830 56.651 1.000 37.700 628 ASP AAA C 1
ATOM 2811 O O . ASP A 1 223 ? 10.598 24.867 57.048 1.000 38.880 628 ASP AAA O 1
ATOM 2820 N N . GLN A 1 224 ? 12.026 26.576 57.435 1.000 36.570 629 GLN AAA N 1
ATOM 2821 C CA . GLN A 1 224 ? 11.905 26.510 58.898 1.000 37.720 629 GLN AAA CA 1
ATOM 2822 C C . GLN A 1 224 ? 10.492 26.985 59.213 1.000 40.450 629 GLN AAA C 1
ATOM 2823 O O . GLN A 1 224 ? 10.083 28.017 58.668 1.000 42.350 629 GLN AAA O 1
ATOM 2837 N N . THR A 1 225 ? 9.759 26.236 60.019 1.000 40.880 630 THR AAA N 1
ATOM 2838 C CA . THR A 1 225 ? 8.346 26.534 60.353 1.000 41.880 630 THR AAA CA 1
ATOM 2839 C C . THR A 1 225 ? 8.192 26.560 61.876 1.000 45.040 630 THR AAA C 1
ATOM 2840 O O . THR A 1 225 ? 8.772 25.676 62.568 1.000 39.640 630 THR AAA O 1
ATOM 2851 N N . ALA A 1 226 ? 7.468 27.559 62.379 1.000 48.320 631 ALA AAA N 1
ATOM 2852 C CA . ALA A 1 226 ? 7.075 27.668 63.798 1.000 49.650 631 ALA AAA CA 1
ATOM 2853 C C . ALA A 1 226 ? 6.151 26.497 64.105 1.000 50.690 631 ALA AAA C 1
ATOM 2854 O O . ALA A 1 226 ? 5.485 26.009 63.195 1.000 51.740 631 ALA AAA O 1
ATOM 2861 N N . ILE A 1 227 ? 6.178 25.997 65.329 1.000 63.370 632 ILE AAA N 1
ATOM 2862 C CA . ILE A 1 227 ? 5.165 25.014 65.810 1.000 66.500 632 ILE AAA CA 1
ATOM 2863 C C . ILE A 1 227 ? 4.621 25.564 67.129 1.000 69.230 632 ILE AAA C 1
ATOM 2864 O O . ILE A 1 227 ? 5.065 26.659 67.553 1.000 60.770 632 ILE AAA O 1
ATOM 2880 N N . THR A 1 228 ? 3.646 24.877 67.710 1.000 81.350 633 THR AAA N 1
ATOM 2881 C CA . THR A 1 228 ? 2.932 25.328 68.927 1.000 82.600 633 THR AAA CA 1
ATOM 2882 C C . THR A 1 228 ? 3.911 25.278 70.106 1.000 88.230 633 THR AAA C 1
ATOM 2883 O O . THR A 1 228 ? 4.948 24.576 70.000 1.000 90.600 633 THR AAA O 1
ATOM 2894 N N . ALA A 1 229 ? 3.610 26.032 71.167 1.000 93.530 634 ALA AAA N 1
ATOM 2895 C CA . ALA A 1 229 ? 4.372 26.091 72.438 1.000 94.670 634 ALA AAA CA 1
ATOM 2896 C C . ALA A 1 229 ? 5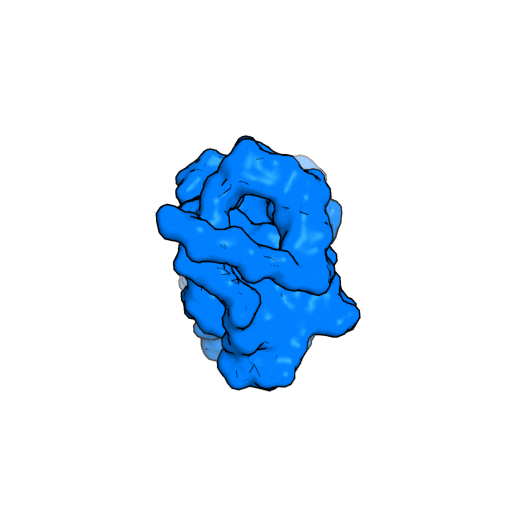.807 26.582 72.193 1.000 94.700 634 ALA AAA C 1
ATOM 2897 O O . ALA A 1 229 ? 6.695 26.182 72.970 1.000 102.900 634 ALA AAA O 1
ATOM 2904 N N . GLY A 1 230 ? 6.015 27.417 71.166 1.000 89.140 635 GLY AAA N 1
ATOM 2905 C CA . GLY A 1 230 ? 7.277 28.144 70.912 1.000 82.640 635 GLY AAA CA 1
ATOM 2906 C C . GLY A 1 230 ? 8.231 27.406 69.981 1.000 75.750 635 GLY AAA C 1
ATOM 2907 O O . GLY A 1 230 ? 9.243 28.019 69.596 1.000 81.090 635 GLY AAA O 1
ATOM 2911 N N . GLY A 1 231 ? 7.928 26.158 69.604 1.000 65.300 636 GLY AAA N 1
ATOM 2912 C CA . GLY A 1 231 ? 8.866 25.275 68.882 1.000 60.960 636 GLY AAA CA 1
ATOM 2913 C C . GLY A 1 231 ? 9.203 25.740 67.462 1.000 53.710 636 GLY AAA C 1
ATOM 2914 O O . GLY A 1 231 ? 8.515 26.635 66.916 1.000 51.600 636 GLY AAA O 1
ATOM 2918 N N . GLN A 1 232 ? 10.248 25.151 66.875 1.000 46.920 637 GLN AAA N 1
ATOM 2919 C CA . GLN A 1 232 ? 10.651 25.369 65.461 1.000 41.310 637 GLN AAA CA 1
ATOM 2920 C C . GLN A 1 232 ? 11.056 24.024 64.881 1.000 38.930 637 GLN AAA C 1
ATOM 2921 O O . GLN A 1 232 ? 11.509 23.146 65.638 1.000 37.260 637 GLN AAA O 1
ATOM 2935 N N . THR A 1 233 ? 10.926 23.864 63.579 1.000 34.680 638 THR AAA N 1
ATOM 2936 C CA . THR A 1 233 ? 11.318 22.600 62.935 1.000 35.990 638 THR AAA CA 1
ATOM 2937 C C . THR A 1 233 ? 11.701 22.879 61.494 1.000 37.230 638 THR AAA C 1
ATOM 2938 O O . THR A 1 233 ? 11.162 23.851 60.916 1.000 36.880 638 THR AAA O 1
ATOM 2949 N N . ILE A 1 234 ? 12.622 22.072 60.966 1.000 36.410 639 ILE AAA N 1
ATOM 2950 C CA . ILE A 1 234 ? 13.012 22.136 59.526 1.000 36.610 639 ILE AAA CA 1
ATOM 2951 C C . ILE A 1 234 ? 13.447 20.741 59.097 1.000 34.750 639 ILE AAA C 1
ATOM 2952 O O . ILE A 1 234 ? 13.979 19.997 59.944 1.000 35.890 639 ILE AAA O 1
ATOM 2968 N N . ASP A 1 235 ? 13.195 20.434 57.834 1.000 33.900 640 ASP AAA N 1
ATOM 2969 C CA . ASP A 1 235 ? 13.615 19.191 57.153 1.000 38.230 640 ASP AAA CA 1
ATOM 2970 C C . ASP A 1 235 ? 14.825 19.482 56.263 1.000 36.870 640 ASP AAA C 1
ATOM 2971 O O . ASP A 1 235 ? 14.881 20.561 55.605 1.000 33.840 640 ASP AAA O 1
ATOM 2980 N N . PHE A 1 236 ? 15.758 18.533 56.237 1.000 34.620 641 PHE AAA N 1
ATOM 2981 C CA . PHE A 1 236 ? 16.914 18.517 55.317 1.000 35.340 641 PHE AAA CA 1
ATOM 2982 C C . PHE A 1 236 ? 16.838 17.251 54.468 1.000 34.390 641 PHE AAA C 1
ATOM 2983 O O . PHE A 1 236 ? 16.024 16.381 54.776 1.000 36.160 641 PHE AAA O 1
ATOM 3000 N N . GLN A 1 237 ? 17.703 17.117 53.472 1.000 34.450 642 GLN AAA N 1
ATOM 3001 C CA . GLN A 1 237 ? 17.704 15.908 52.609 1.000 38.130 642 GLN AAA CA 1
ATOM 3002 C C . GLN A 1 237 ? 17.805 14.657 53.496 1.000 38.350 642 GLN AAA C 1
ATOM 3003 O O . GLN A 1 237 ? 17.052 13.756 53.230 1.000 42.190 642 GLN AAA O 1
ATOM 3017 N N . ASN A 1 238 ? 18.698 14.603 54.493 1.000 41.800 643 ASN AAA N 1
ATOM 3018 C CA . ASN A 1 238 ? 19.015 13.348 55.239 1.000 43.770 643 ASN AAA CA 1
ATOM 3019 C C . ASN A 1 238 ? 18.744 13.489 56.738 1.000 42.940 643 ASN AAA C 1
ATOM 3020 O O . ASN A 1 238 ? 19.390 12.760 57.520 1.000 56.130 643 ASN AAA O 1
ATOM 3031 N N . GLY A 1 239 ? 17.787 14.326 57.128 1.000 39.430 644 GLY AAA N 1
ATOM 3032 C CA . GLY A 1 239 ? 17.295 14.363 58.516 1.000 37.440 644 GLY AAA CA 1
ATOM 3033 C C . GLY A 1 239 ? 16.465 15.594 58.823 1.000 39.250 644 GLY AAA C 1
ATOM 3034 O O . GLY A 1 239 ? 16.172 16.392 57.904 1.000 39.220 644 GLY AAA O 1
ATOM 3038 N N . THR A 1 240 ? 16.145 15.747 60.103 1.000 36.820 645 THR AAA N 1
ATOM 3039 C CA . THR A 1 240 ? 15.278 16.806 60.661 1.000 37.160 645 THR AAA CA 1
ATOM 3040 C C . THR A 1 240 ? 15.922 17.296 61.955 1.000 36.320 645 THR AAA C 1
ATOM 3041 O O . THR A 1 240 ? 16.583 16.508 62.669 1.000 31.820 645 THR AAA O 1
ATOM 3052 N N . ILE A 1 241 ? 15.771 18.587 62.209 1.000 35.930 646 ILE AAA N 1
ATOM 3053 C CA . ILE A 1 241 ? 16.197 19.226 63.476 1.000 37.650 646 ILE AAA CA 1
ATOM 3054 C C . ILE A 1 241 ? 15.016 20.041 63.984 1.000 39.840 646 ILE AAA C 1
ATOM 3055 O O . ILE A 1 241 ? 14.447 20.803 63.177 1.000 35.710 646 ILE AAA O 1
ATOM 3071 N N . ARG A 1 242 ? 14.707 19.877 65.272 1.000 41.090 647 ARG AAA N 1
ATOM 3072 C CA . ARG A 1 242 ? 13.569 20.505 65.980 1.000 44.160 647 ARG AAA CA 1
ATOM 3073 C C . ARG A 1 242 ? 14.106 21.270 67.184 1.000 40.660 647 ARG AAA C 1
ATOM 3074 O O . ARG A 1 242 ? 15.093 20.844 67.776 1.000 43.630 647 ARG AAA O 1
ATOM 3095 N N . GLN A 1 243 ? 13.465 22.363 67.536 1.000 38.930 648 GLN AAA N 1
ATOM 3096 C CA . GLN A 1 243 ? 13.708 23.026 68.826 1.000 40.530 648 GLN AAA CA 1
ATOM 3097 C C . GLN A 1 243 ? 12.363 23.121 69.535 1.000 39.700 648 GLN AAA C 1
ATOM 3098 O O . GLN A 1 243 ? 11.392 23.612 68.906 1.000 39.170 648 GLN AAA O 1
ATOM 3112 N N . VAL A 1 244 ? 12.298 22.585 70.749 1.000 36.510 649 VAL AAA N 1
ATOM 3113 C CA . VAL A 1 244 ? 11.052 22.540 71.566 1.000 42.480 649 VAL AAA CA 1
ATOM 3114 C C . VAL A 1 244 ? 11.470 22.799 73.013 1.000 38.120 649 VAL AAA C 1
ATOM 3115 O O . VAL A 1 244 ? 12.425 22.160 73.452 1.000 34.960 649 VAL AAA O 1
ATOM 3128 N N . ASN A 1 245 ? 10.864 23.783 73.670 1.000 39.390 650 ASN AAA N 1
ATOM 3129 C CA . ASN A 1 245 ? 11.172 24.114 75.084 1.000 43.150 650 ASN AAA CA 1
ATOM 3130 C C . ASN A 1 245 ? 12.674 24.437 75.145 1.000 41.490 650 ASN AAA C 1
ATOM 3131 O O . ASN A 1 245 ? 13.329 24.034 76.116 1.000 37.280 650 ASN AAA O 1
ATOM 3142 N N . GLY A 1 246 ? 13.216 25.080 74.099 1.000 45.660 651 GLY AAA N 1
ATOM 3143 C CA . GLY A 1 246 ? 14.619 25.549 74.038 1.000 43.650 651 GLY AAA CA 1
ATOM 3144 C C . GLY A 1 246 ? 15.649 24.423 74.008 1.000 44.690 651 GLY AAA C 1
ATOM 3145 O O . GLY A 1 246 ? 16.820 24.679 74.342 1.000 46.470 651 GLY AAA O 1
ATOM 3149 N N . ARG A 1 247 ? 15.245 23.216 73.617 1.000 39.580 652 ARG AAA N 1
ATOM 3150 C CA . ARG A 1 247 ? 16.140 22.047 73.470 1.000 40.870 652 ARG AAA CA 1
ATOM 3151 C C . ARG A 1 247 ? 16.175 21.676 71.991 1.000 40.150 652 ARG AAA C 1
ATOM 3152 O O . ARG A 1 247 ? 15.109 21.716 71.351 1.000 41.170 652 ARG AAA O 1
ATOM 3173 N N . ILE A 1 248 ? 17.357 21.340 71.475 1.000 39.340 653 ILE AAA N 1
ATOM 3174 C CA . ILE A 1 248 ? 17.539 20.872 70.074 1.000 39.480 653 ILE AAA CA 1
ATOM 3175 C C . ILE A 1 248 ? 17.329 19.361 70.060 1.000 37.480 653 ILE AAA C 1
ATOM 3176 O O . ILE A 1 248 ? 17.809 18.724 70.980 1.000 39.410 653 ILE AAA O 1
ATOM 3192 N N . GLU A 1 249 ? 16.612 18.840 69.064 1.000 38.610 654 GLU AAA N 1
ATOM 3193 C CA . GLU A 1 249 ? 16.404 17.386 68.836 1.000 41.080 654 GLU AAA CA 1
ATOM 3194 C C . GLU A 1 249 ? 16.754 17.101 67.390 1.000 41.910 654 GLU AAA C 1
ATOM 3195 O O . GLU A 1 249 ? 16.348 17.909 66.532 1.000 38.400 654 GLU AAA O 1
ATOM 3207 N N . GLU A 1 250 ? 17.440 15.993 67.135 1.000 40.160 655 GLU AAA N 1
ATOM 3208 C CA . GLU A 1 250 ? 17.952 15.679 65.786 1.000 41.070 655 GLU AAA CA 1
ATOM 3209 C C . GLU A 1 250 ? 17.538 14.264 65.422 1.000 41.550 655 GLU AAA C 1
ATOM 3210 O O . GLU A 1 250 ? 17.507 13.413 66.312 1.000 40.770 655 GLU AAA O 1
ATOM 3222 N N . SER A 1 251 ? 17.261 14.036 64.150 1.000 40.980 656 SER AAA N 1
ATOM 3223 C CA . SER A 1 251 ? 17.102 12.686 63.573 1.000 52.610 656 SER AAA CA 1
ATOM 3224 C C . SER A 1 251 ? 17.949 12.570 62.314 1.000 65.080 656 SER AAA C 1
ATOM 3225 O O . SER A 1 251 ? 17.899 13.533 61.519 1.000 62.070 656 SER AAA O 1
ATOM 3233 N N . ARG A 1 252 ? 18.572 11.406 62.103 1.000 72.710 657 ARG AAA N 1
ATOM 3234 C CA . ARG A 1 252 ? 19.210 11.020 60.817 1.000 71.800 657 ARG AAA CA 1
ATOM 3235 C C . ARG A 1 252 ? 18.867 9.566 60.488 1.000 69.480 657 ARG AAA C 1
ATOM 3236 O O . ARG A 1 252 ? 19.200 9.156 59.373 1.000 76.330 657 ARG AAA O 1
#